Protein AF-A0A3M6VJM8-F1 (afdb_monomer)

Radius of gyration: 36.91 Å; Cα contacts (8 Å, |Δi|>4): 26; chains: 1; bounding box: 53×68×101 Å

Foldseek 3Di:
DDDDPPPPPDDPVNDDPCNVCVVVDPPVRDDDPVVVVVVVVVVVVCVDPVVVVVVCVVCVVVVVVVVVVVVVVVVLVVVLVVCCVPPVVCSVVSVVVVVVVVVVCCVVVVPPPPLPDPDPPPPDNPPPDDDDPDQDPVNVVVCVVVVPPDDDPPDDPVVVVVVVVDDDDDDDPPPVPVVVVVVVVVVVVVVVVVVVVVVVVVVVD

Structure (mmCIF, N/CA/C/O backbone):
data_AF-A0A3M6VJM8-F1
#
_entry.id   AF-A0A3M6VJM8-F1
#
loop_
_atom_site.group_PDB
_atom_site.id
_atom_site.type_symbol
_atom_site.label_atom_id
_atom_site.label_alt_id
_atom_site.label_comp_id
_atom_site.label_asym_id
_atom_site.label_entity_id
_atom_site.label_seq_id
_atom_site.pdbx_PDB_ins_code
_atom_site.Cartn_x
_atom_site.Cartn_y
_atom_site.Cartn_z
_atom_site.occupancy
_atom_site.B_iso_or_equiv
_atom_site.auth_seq_id
_atom_site.auth_comp_id
_atom_site.auth_asym_id
_atom_site.auth_atom_id
_atom_site.pdbx_PDB_model_num
ATOM 1 N N . MET A 1 1 ? 24.877 -53.905 20.518 1.00 41.50 1 MET A N 1
ATOM 2 C CA . MET A 1 1 ? 25.008 -52.889 21.586 1.00 41.50 1 MET A CA 1
ATOM 3 C C . MET A 1 1 ? 24.337 -51.615 21.099 1.00 41.50 1 MET A C 1
ATOM 5 O O . MET A 1 1 ? 24.767 -51.064 20.097 1.00 41.50 1 MET A O 1
ATOM 9 N N . ALA A 1 2 ? 23.214 -51.242 21.712 1.00 44.56 2 ALA A N 1
ATOM 10 C CA . ALA A 1 2 ? 22.364 -50.141 21.267 1.00 44.56 2 ALA A CA 1
ATOM 11 C C . ALA A 1 2 ? 22.968 -48.779 21.655 1.00 44.56 2 ALA A C 1
ATOM 13 O O . ALA A 1 2 ? 23.290 -48.555 22.821 1.00 44.56 2 ALA A O 1
ATOM 14 N N . ASN A 1 3 ? 23.107 -47.871 20.685 1.00 50.12 3 ASN A N 1
ATOM 15 C CA . ASN A 1 3 ? 23.480 -46.477 20.925 1.00 50.12 3 ASN A CA 1
ATOM 16 C C . ASN A 1 3 ? 22.290 -45.734 21.542 1.00 50.12 3 ASN A C 1
ATOM 18 O O . ASN A 1 3 ? 21.356 -45.349 20.841 1.00 50.12 3 ASN A O 1
ATOM 22 N N . ALA A 1 4 ? 22.319 -45.536 22.859 1.00 56.50 4 ALA A N 1
ATOM 23 C CA . ALA A 1 4 ? 21.359 -44.675 23.536 1.00 56.50 4 ALA A CA 1
ATOM 24 C C . ALA A 1 4 ? 21.604 -43.198 23.152 1.00 56.50 4 ALA A C 1
ATOM 26 O O . ALA A 1 4 ? 22.757 -42.750 23.153 1.00 56.50 4 ALA A O 1
ATOM 27 N N . PRO A 1 5 ? 20.556 -42.408 22.852 1.00 54.56 5 PRO A N 1
ATOM 28 C CA . PRO A 1 5 ? 20.707 -40.987 22.574 1.00 54.56 5 PRO A CA 1
ATOM 29 C C . PRO A 1 5 ? 21.181 -40.266 23.841 1.00 54.56 5 PRO A C 1
ATOM 31 O O . PRO A 1 5 ? 20.526 -40.298 24.883 1.00 54.56 5 PRO A O 1
ATOM 34 N N . ARG A 1 6 ? 22.342 -39.604 23.763 1.00 53.84 6 ARG A N 1
ATOM 35 C CA . ARG A 1 6 ? 22.860 -38.750 24.841 1.00 53.84 6 ARG A CA 1
ATOM 36 C C . ARG A 1 6 ? 21.874 -37.601 25.078 1.00 53.84 6 ARG A C 1
ATOM 38 O O . ARG A 1 6 ? 21.887 -36.618 24.343 1.00 53.84 6 ARG A O 1
ATOM 45 N N . MET A 1 7 ? 21.044 -37.699 26.118 1.00 50.72 7 MET A N 1
ATOM 46 C CA . MET A 1 7 ? 20.277 -36.560 26.629 1.00 50.72 7 MET A CA 1
ATOM 47 C C . MET A 1 7 ? 21.258 -35.473 27.078 1.00 50.72 7 MET A C 1
ATOM 49 O O . MET A 1 7 ? 21.894 -35.568 28.130 1.00 50.72 7 MET A O 1
ATOM 53 N N . ARG A 1 8 ? 21.401 -34.436 26.252 1.00 56.47 8 ARG A N 1
ATOM 54 C CA . ARG A 1 8 ? 22.165 -33.233 26.572 1.00 56.47 8 ARG A CA 1
ATOM 55 C C . ARG A 1 8 ? 21.409 -32.501 27.682 1.00 56.47 8 ARG A C 1
ATOM 57 O O . ARG A 1 8 ? 20.435 -31.809 27.410 1.00 56.47 8 ARG A O 1
ATOM 64 N N . ARG A 1 9 ? 21.812 -32.703 28.943 1.00 56.72 9 ARG A N 1
ATOM 65 C CA . ARG A 1 9 ? 21.281 -31.932 30.079 1.00 56.72 9 ARG A CA 1
ATOM 66 C C . ARG A 1 9 ? 21.592 -30.457 29.831 1.00 56.72 9 ARG A C 1
ATOM 68 O O . ARG A 1 9 ? 22.752 -30.058 29.897 1.00 56.72 9 ARG A O 1
ATOM 75 N N . VAL A 1 10 ? 20.563 -29.682 29.509 1.00 55.72 10 VAL A N 1
ATOM 76 C CA . VAL A 1 10 ? 20.635 -28.222 29.401 1.00 55.72 10 VAL A CA 1
ATOM 77 C C . VAL A 1 10 ? 20.922 -27.689 30.804 1.00 55.72 10 VAL A C 1
ATOM 79 O O . VAL A 1 10 ? 20.171 -27.988 31.735 1.00 55.72 10 VAL A O 1
ATOM 82 N N . ARG A 1 11 ? 22.043 -26.983 31.003 1.00 56.50 11 ARG A N 1
ATOM 83 C CA . ARG A 1 11 ? 22.356 -26.398 32.315 1.00 56.50 11 ARG A CA 1
ATOM 84 C C . ARG A 1 11 ? 21.422 -25.221 32.566 1.00 56.50 11 ARG A C 1
ATOM 86 O O . ARG A 1 11 ? 21.096 -24.480 31.649 1.00 56.50 11 ARG A O 1
ATOM 93 N N . ALA A 1 12 ? 21.067 -24.986 33.828 1.00 56.41 12 ALA A N 1
ATOM 94 C CA . ALA A 1 12 ? 20.341 -23.779 34.236 1.00 56.41 12 ALA A CA 1
ATOM 95 C C . ALA A 1 12 ? 21.085 -22.478 33.859 1.00 56.41 12 ALA A C 1
ATOM 97 O O . ALA A 1 12 ? 20.453 -21.459 33.617 1.00 56.41 12 ALA A O 1
ATOM 98 N N . ALA A 1 13 ? 22.415 -22.536 33.725 1.00 56.88 13 ALA A N 1
ATOM 99 C CA . ALA A 1 13 ? 23.250 -21.434 33.243 1.00 56.88 13 ALA A CA 1
ATOM 100 C C . ALA A 1 13 ? 23.088 -21.122 31.738 1.00 56.88 13 ALA A C 1
ATOM 102 O O . ALA A 1 13 ? 23.567 -20.089 31.282 1.00 56.88 13 ALA A O 1
ATOM 103 N N . ASP A 1 14 ? 22.413 -21.988 30.974 1.00 56.16 14 ASP A N 1
ATOM 104 C CA . ASP A 1 14 ? 22.197 -21.812 29.534 1.00 56.16 14 ASP A CA 1
ATOM 105 C C . ASP A 1 14 ? 20.837 -21.163 29.214 1.00 56.16 14 ASP A C 1
ATOM 107 O O . ASP A 1 14 ? 20.520 -20.988 28.034 1.00 56.16 14 ASP A O 1
ATOM 111 N N . GLN A 1 15 ? 20.030 -20.816 30.226 1.00 62.66 15 GLN A N 1
ATOM 112 C CA . GLN A 1 15 ? 18.713 -20.197 30.051 1.00 62.66 15 GLN A CA 1
ATOM 113 C C . GLN A 1 15 ? 18.864 -18.758 29.540 1.00 62.66 15 GLN A C 1
ATOM 115 O O . GLN A 1 15 ? 19.424 -17.891 30.209 1.00 62.66 15 GLN A O 1
ATOM 120 N N . GLY A 1 16 ? 18.388 -18.505 28.321 1.00 68.50 16 GLY A N 1
ATOM 121 C CA . GLY A 1 16 ? 18.325 -17.169 27.744 1.00 68.50 16 GLY A CA 1
ATOM 122 C C . GLY A 1 16 ? 17.261 -16.295 28.426 1.00 68.50 16 GLY A C 1
ATOM 123 O O . GLY A 1 16 ? 16.305 -16.813 29.003 1.00 68.50 16 GLY A O 1
ATOM 124 N N . PRO A 1 17 ? 17.353 -14.959 28.304 1.00 72.12 17 PRO A N 1
ATOM 125 C CA . PRO A 1 17 ? 16.453 -14.012 28.979 1.00 72.12 17 PRO A CA 1
ATOM 126 C C . PRO A 1 17 ? 14.974 -14.130 28.564 1.00 72.12 17 PRO A C 1
ATOM 128 O O . PRO A 1 17 ? 14.106 -13.559 29.214 1.00 72.12 17 PRO A O 1
ATOM 131 N N . LEU A 1 18 ? 14.678 -14.866 27.487 1.00 69.50 18 LEU A N 1
ATOM 132 C CA . LEU A 1 18 ? 13.334 -15.090 26.942 1.00 69.50 18 LEU A CA 1
ATOM 133 C C . LEU A 1 18 ? 12.929 -16.575 26.959 1.00 69.50 18 LEU A C 1
ATOM 135 O O . LEU A 1 18 ? 11.868 -16.928 26.445 1.00 69.50 18 LEU A O 1
ATOM 139 N N . ASP A 1 19 ? 13.743 -17.458 27.546 1.00 71.50 19 ASP A N 1
ATOM 140 C CA . ASP A 1 19 ? 13.438 -18.895 27.592 1.00 71.50 19 ASP A CA 1
ATOM 141 C C . ASP A 1 19 ? 12.290 -19.212 28.565 1.00 71.50 19 ASP A C 1
ATOM 143 O O . ASP A 1 19 ? 11.608 -20.224 28.415 1.00 71.50 19 ASP A O 1
ATOM 147 N N . TRP A 1 20 ? 11.988 -18.299 29.494 1.00 78.12 20 TRP A N 1
ATOM 148 C CA . TRP A 1 20 ? 10.817 -18.385 30.372 1.00 78.12 20 TRP A CA 1
ATOM 149 C C . TRP A 1 20 ? 9.476 -18.275 29.620 1.00 78.12 20 TRP A C 1
ATOM 151 O O . TRP A 1 20 ? 8.454 -18.708 30.144 1.00 78.12 20 TRP A O 1
ATOM 161 N N . LEU A 1 21 ? 9.464 -17.741 28.388 1.00 74.12 21 LEU A N 1
ATOM 162 C CA . LEU A 1 21 ? 8.268 -17.634 27.534 1.00 74.12 21 LEU A CA 1
ATOM 163 C C . LEU A 1 21 ? 7.988 -18.904 26.722 1.00 74.12 21 LEU A C 1
ATOM 165 O O . LEU A 1 21 ? 6.890 -19.073 26.197 1.00 74.12 21 LEU A O 1
ATOM 169 N N . VAL A 1 22 ? 8.954 -19.820 26.620 1.00 75.25 22 VAL A N 1
ATOM 170 C CA . VAL A 1 22 ? 8.828 -21.081 25.867 1.00 75.25 22 VAL A CA 1
ATOM 171 C C . VAL A 1 22 ? 7.612 -21.942 26.264 1.00 75.25 22 VAL A C 1
ATOM 173 O O . VAL A 1 22 ? 7.009 -22.521 25.354 1.00 75.25 22 VAL A O 1
ATOM 176 N N . PRO A 1 23 ? 7.189 -22.027 27.544 1.00 79.81 23 PRO A N 1
ATOM 177 C CA . PRO A 1 23 ? 6.016 -22.811 27.935 1.00 79.81 23 PRO A CA 1
ATOM 178 C C . PRO A 1 23 ? 4.705 -22.263 27.359 1.00 79.81 23 PRO A C 1
ATOM 180 O O . PRO A 1 23 ? 3.785 -23.034 27.109 1.00 79.81 23 PRO A O 1
ATOM 183 N N . PHE A 1 24 ? 4.634 -20.950 27.123 1.00 78.75 24 PHE A N 1
ATOM 184 C CA . PHE A 1 24 ? 3.429 -20.250 26.669 1.00 78.75 24 PHE A CA 1
ATOM 185 C C . PHE A 1 24 ? 3.315 -20.163 25.141 1.00 78.75 24 PHE A C 1
ATOM 187 O O . PHE A 1 24 ? 2.308 -19.691 24.621 1.00 78.75 24 PHE A O 1
ATOM 194 N N . ILE A 1 25 ? 4.333 -20.626 24.407 1.00 76.69 25 ILE A N 1
ATOM 195 C CA . ILE A 1 25 ? 4.338 -20.612 22.943 1.00 76.69 25 ILE A CA 1
ATOM 196 C C . ILE A 1 25 ? 3.719 -21.923 22.431 1.00 76.69 25 ILE A C 1
ATOM 198 O O . ILE A 1 25 ? 4.263 -23.004 22.715 1.00 76.69 25 ILE A O 1
ATOM 202 N N . PRO A 1 26 ? 2.612 -21.858 21.662 1.00 84.44 26 PRO A N 1
ATOM 203 C CA . PRO A 1 26 ? 1.973 -23.042 21.103 1.00 84.44 26 PRO A CA 1
ATOM 204 C C . PRO A 1 26 ? 2.962 -23.825 20.224 1.00 84.44 26 PRO A C 1
ATOM 206 O O . PRO A 1 26 ? 3.852 -23.228 19.614 1.00 84.44 26 PRO A O 1
ATOM 209 N N . PRO A 1 27 ? 2.831 -25.163 20.137 1.00 71.88 27 PRO A N 1
ATOM 210 C CA . PRO A 1 27 ? 3.844 -26.032 19.534 1.00 71.88 27 PRO A CA 1
ATOM 211 C C . PRO A 1 27 ? 4.170 -25.681 18.076 1.00 71.88 27 PRO A C 1
ATOM 213 O O . PRO A 1 27 ? 5.315 -25.830 17.665 1.00 71.88 27 PRO A O 1
ATOM 216 N N . VAL A 1 28 ? 3.207 -25.132 17.331 1.00 76.50 28 VAL A N 1
ATOM 217 C CA . VAL A 1 28 ? 3.364 -24.708 15.928 1.00 76.50 28 VAL A CA 1
ATOM 218 C C . VAL A 1 28 ? 4.323 -23.516 15.775 1.00 76.50 28 VAL A C 1
ATOM 220 O O . VAL A 1 28 ? 4.970 -23.367 14.745 1.00 76.50 28 VAL A O 1
ATOM 223 N N . LEU A 1 29 ? 4.467 -22.683 16.812 1.00 72.56 29 LEU A N 1
ATOM 224 C CA . LEU A 1 29 ? 5.308 -21.478 16.809 1.00 72.56 29 LEU A CA 1
ATOM 225 C C . LEU A 1 29 ? 6.654 -21.687 17.524 1.00 72.56 29 LEU A C 1
ATOM 227 O O . LEU A 1 29 ? 7.400 -20.735 17.776 1.00 72.56 29 LEU A O 1
ATOM 231 N N . ARG A 1 30 ? 6.995 -22.931 17.881 1.00 77.25 30 ARG A N 1
ATOM 232 C CA . ARG A 1 30 ? 8.265 -23.246 18.545 1.00 77.25 30 ARG A CA 1
ATOM 233 C C . ARG A 1 30 ? 9.414 -23.241 17.542 1.00 77.25 30 ARG A C 1
ATOM 235 O O . ARG A 1 30 ? 9.775 -24.252 16.958 1.00 77.25 30 ARG A O 1
ATOM 242 N N . VAL A 1 31 ? 10.018 -22.070 17.389 1.00 76.75 31 VAL A N 1
ATOM 243 C CA . VAL A 1 31 ? 11.224 -21.855 16.579 1.00 76.75 31 VAL A CA 1
ATOM 244 C C . VAL A 1 31 ? 12.486 -22.197 17.389 1.00 76.75 31 VAL A C 1
ATOM 246 O O . VAL A 1 31 ? 12.565 -21.838 18.570 1.00 76.75 31 VAL A O 1
ATOM 249 N N . ASN A 1 32 ? 13.467 -22.866 16.763 1.00 80.50 32 ASN A N 1
ATOM 250 C CA . ASN A 1 32 ? 14.751 -23.256 17.369 1.00 80.50 32 ASN A CA 1
ATOM 251 C C . ASN A 1 32 ? 15.524 -22.016 17.881 1.00 80.50 32 ASN A C 1
ATOM 253 O O . ASN A 1 32 ? 15.405 -20.916 17.333 1.00 80.50 32 ASN A O 1
ATOM 257 N N . ARG A 1 33 ? 16.326 -22.157 18.942 1.00 72.44 33 ARG A N 1
ATOM 258 C CA . ARG A 1 33 ? 17.064 -21.036 19.556 1.00 72.44 33 ARG A CA 1
ATOM 259 C C . ARG A 1 33 ? 18.012 -20.361 18.567 1.00 72.44 33 ARG A C 1
ATOM 261 O O . ARG A 1 33 ? 18.109 -19.138 18.554 1.00 72.44 33 ARG A O 1
ATOM 268 N N . GLU A 1 34 ? 18.662 -21.150 17.720 1.00 78.19 34 GLU A N 1
ATOM 269 C CA . GLU A 1 34 ? 19.560 -20.654 16.673 1.00 78.19 34 GLU A CA 1
ATOM 270 C C . GLU A 1 34 ? 18.798 -19.810 15.648 1.00 78.19 34 GLU A C 1
ATOM 272 O O . GLU A 1 34 ? 19.193 -18.682 15.370 1.00 78.19 34 GLU A O 1
ATOM 277 N N . THR A 1 35 ? 17.631 -20.281 15.201 1.00 80.56 35 THR A N 1
ATOM 278 C CA . THR A 1 35 ? 16.751 -19.521 14.305 1.00 80.56 35 THR A CA 1
ATOM 279 C C . THR A 1 35 ? 16.200 -18.252 14.961 1.00 80.56 35 THR A C 1
ATOM 281 O O . THR A 1 35 ? 16.092 -17.230 14.296 1.00 80.56 35 THR A O 1
ATOM 284 N N . ARG A 1 36 ? 15.924 -18.248 16.276 1.00 76.62 36 ARG A N 1
ATOM 285 C CA . ARG A 1 36 ? 15.545 -17.019 17.004 1.00 76.62 36 ARG A CA 1
ATOM 286 C C . ARG A 1 36 ? 16.695 -16.019 17.057 1.00 76.62 36 ARG A C 1
ATOM 288 O O . ARG A 1 36 ? 16.481 -14.839 16.812 1.00 76.62 36 ARG A O 1
ATOM 295 N N . ALA A 1 37 ? 17.908 -16.484 17.354 1.00 79.88 37 ALA A N 1
ATOM 296 C CA . ALA A 1 37 ? 19.096 -15.636 17.377 1.00 79.88 37 ALA A CA 1
ATOM 297 C C . ALA A 1 37 ? 19.415 -15.073 15.983 1.00 79.88 37 ALA A C 1
ATOM 299 O O . ALA A 1 37 ? 19.795 -13.910 15.861 1.00 79.88 37 ALA A O 1
ATOM 300 N N . GLU A 1 38 ? 19.212 -15.866 14.932 1.00 83.50 38 GLU A N 1
ATOM 301 C CA . GLU A 1 38 ? 19.348 -15.429 13.545 1.00 83.50 38 GLU A CA 1
ATOM 302 C C . GLU A 1 38 ? 18.285 -14.388 13.167 1.00 83.50 38 GLU A C 1
ATOM 304 O O . GLU A 1 38 ? 18.627 -13.361 12.583 1.00 83.50 38 GLU A O 1
ATOM 309 N N . ILE A 1 39 ? 17.021 -14.597 13.555 1.00 81.19 39 ILE A N 1
ATOM 310 C CA . ILE A 1 39 ? 15.944 -13.615 13.367 1.00 81.19 39 ILE A CA 1
ATOM 311 C C . ILE A 1 39 ? 16.282 -12.322 14.107 1.00 81.19 39 ILE A C 1
ATOM 313 O O . ILE A 1 39 ? 16.224 -11.257 13.504 1.00 81.19 39 ILE A O 1
ATOM 317 N N . CYS A 1 40 ? 16.698 -12.394 15.374 1.00 80.38 40 CYS A N 1
ATOM 318 C CA . CYS A 1 40 ? 17.103 -11.214 16.135 1.00 80.38 40 CYS A CA 1
ATOM 319 C C . CYS A 1 40 ? 18.256 -10.474 15.452 1.00 80.38 40 CYS A C 1
ATOM 321 O O . CYS A 1 40 ? 18.173 -9.262 15.310 1.00 80.38 40 CYS A O 1
ATOM 323 N N . ARG A 1 41 ? 19.281 -11.183 14.961 1.00 82.31 41 ARG A N 1
ATOM 324 C CA . ARG A 1 41 ? 20.393 -10.576 14.210 1.00 82.31 41 ARG A CA 1
ATOM 325 C C . ARG A 1 41 ? 19.932 -9.913 12.913 1.00 82.31 41 ARG A C 1
ATOM 327 O O . ARG A 1 41 ? 20.366 -8.808 12.604 1.00 82.31 41 ARG A O 1
ATOM 334 N N . LYS A 1 42 ? 19.036 -10.555 12.158 1.00 84.06 42 LYS A N 1
ATOM 335 C CA . LYS A 1 42 ? 18.456 -9.973 10.938 1.00 84.06 42 LYS A CA 1
ATOM 336 C C . LYS A 1 42 ? 17.631 -8.733 11.260 1.00 84.06 42 LYS A C 1
ATOM 338 O O . LYS A 1 42 ? 17.804 -7.720 10.598 1.00 84.06 42 LYS A O 1
ATOM 343 N N . VAL A 1 43 ? 16.808 -8.773 12.307 1.00 84.12 43 VAL A N 1
ATOM 344 C CA . VAL A 1 43 ? 16.021 -7.620 12.765 1.00 84.12 43 VAL A CA 1
ATOM 345 C C . VAL A 1 43 ? 16.935 -6.483 13.207 1.00 84.12 43 VAL A C 1
ATOM 347 O O . VAL A 1 43 ? 16.723 -5.360 12.776 1.00 84.12 43 VAL A O 1
ATOM 350 N N . THR A 1 44 ? 17.986 -6.748 13.988 1.00 79.81 44 THR A N 1
ATOM 351 C CA . THR A 1 44 ? 18.935 -5.701 14.397 1.00 79.81 44 THR A CA 1
ATOM 352 C C . THR A 1 44 ? 19.705 -5.122 13.217 1.00 79.81 44 THR A C 1
ATOM 354 O O . THR A 1 44 ? 19.985 -3.931 13.216 1.00 79.81 44 THR A O 1
ATOM 357 N N . ASN A 1 45 ? 20.009 -5.928 12.196 1.00 80.25 45 ASN A N 1
ATOM 358 C CA . ASN A 1 45 ? 20.652 -5.448 10.973 1.00 80.25 45 ASN A CA 1
ATOM 359 C C . ASN A 1 45 ? 19.693 -4.615 10.109 1.00 80.25 45 ASN A C 1
ATOM 361 O O . ASN A 1 45 ? 20.108 -3.612 9.542 1.00 80.25 45 ASN A O 1
ATOM 365 N N . LEU A 1 46 ? 18.410 -4.986 10.039 1.00 76.19 46 LEU A N 1
ATOM 366 C CA . LEU A 1 46 ? 17.370 -4.188 9.376 1.00 76.19 46 LEU A CA 1
ATOM 367 C C . LEU A 1 46 ? 17.078 -2.885 10.130 1.00 76.19 46 LEU A C 1
ATOM 369 O O . LEU A 1 46 ? 16.755 -1.879 9.503 1.00 76.19 46 LEU A O 1
ATOM 373 N N . LEU A 1 47 ? 17.231 -2.897 11.455 1.00 77.44 47 LEU A N 1
ATOM 374 C CA . LEU A 1 47 ? 17.136 -1.732 12.335 1.00 77.44 47 LEU A CA 1
ATOM 375 C C . LEU A 1 47 ? 18.480 -0.998 12.505 1.00 77.44 47 LEU A C 1
ATOM 377 O O . LEU A 1 47 ? 18.604 -0.147 13.388 1.00 77.44 47 LEU A O 1
ATOM 381 N N . SER A 1 48 ? 19.499 -1.351 11.713 1.00 84.56 48 SER A N 1
ATOM 382 C CA . SER A 1 48 ? 20.799 -0.686 11.748 1.00 84.56 48 SER A CA 1
ATOM 383 C C . SER A 1 48 ? 20.657 0.767 11.297 1.00 84.56 48 SER A C 1
ATOM 385 O O . SER A 1 48 ? 19.790 1.121 10.497 1.00 84.56 48 SER A O 1
ATOM 387 N N . LYS A 1 49 ? 21.527 1.642 11.803 1.00 73.06 49 LYS A N 1
ATOM 388 C CA . LYS A 1 49 ? 21.479 3.075 11.478 1.00 73.06 49 LYS A CA 1
ATOM 389 C C . LYS A 1 49 ? 21.625 3.327 9.975 1.00 73.06 49 LYS A C 1
ATOM 391 O O . LYS A 1 49 ? 20.937 4.181 9.437 1.00 73.06 49 LYS A O 1
ATOM 396 N N . GLU A 1 50 ? 22.433 2.518 9.295 1.00 77.62 50 GLU A N 1
ATOM 397 C CA . GLU A 1 50 ? 22.696 2.634 7.856 1.00 77.62 50 GLU A CA 1
ATOM 398 C C . GLU A 1 50 ? 21.454 2.330 6.998 1.00 77.62 50 GLU A C 1
ATOM 400 O O . GLU A 1 50 ? 21.169 3.033 6.029 1.00 77.62 50 GLU A O 1
ATOM 405 N N . THR A 1 51 ? 20.661 1.319 7.371 1.00 75.69 51 THR A N 1
ATOM 406 C CA . THR A 1 51 ? 19.408 0.996 6.669 1.00 75.69 51 THR A CA 1
ATOM 407 C C . THR A 1 51 ? 18.334 2.035 6.960 1.00 75.69 51 THR A C 1
ATOM 409 O O . THR A 1 51 ? 17.589 2.415 6.057 1.00 75.69 51 THR A O 1
ATOM 412 N N . MET A 1 52 ? 18.279 2.548 8.192 1.00 74.62 52 MET A N 1
ATOM 413 C CA . MET A 1 52 ? 17.382 3.646 8.547 1.00 74.62 52 MET A CA 1
ATOM 414 C C . MET A 1 52 ? 17.707 4.925 7.774 1.00 74.62 52 MET A C 1
ATOM 416 O O . MET A 1 52 ? 16.791 5.567 7.270 1.00 74.62 52 MET A O 1
ATOM 420 N N . GLU A 1 53 ? 18.983 5.276 7.615 1.00 79.56 53 GLU A N 1
ATOM 421 C CA . GLU A 1 53 ? 19.403 6.426 6.808 1.00 79.56 53 GLU A CA 1
ATOM 422 C C . GLU A 1 53 ? 19.017 6.256 5.332 1.00 79.56 53 GLU A C 1
ATOM 424 O O . GLU A 1 53 ? 18.477 7.185 4.726 1.00 79.56 53 GLU A O 1
ATOM 429 N N . GLY A 1 54 ? 19.183 5.052 4.773 1.00 79.19 54 GLY A N 1
ATOM 430 C CA . GLY A 1 54 ? 18.720 4.726 3.421 1.00 79.19 54 GLY A CA 1
ATOM 431 C C . GLY A 1 54 ? 17.202 4.863 3.253 1.00 79.19 54 GLY A C 1
ATOM 432 O O . GLY A 1 54 ? 16.737 5.458 2.280 1.00 79.19 54 GLY A O 1
ATOM 433 N N . ILE A 1 55 ? 16.420 4.388 4.228 1.00 80.00 55 ILE A N 1
ATOM 434 C CA . ILE A 1 55 ? 14.956 4.534 4.234 1.00 80.00 55 ILE A CA 1
ATOM 435 C C . ILE A 1 55 ? 14.563 6.008 4.354 1.00 80.00 55 ILE A C 1
ATOM 437 O O . ILE A 1 55 ? 13.684 6.459 3.629 1.00 80.00 55 ILE A O 1
ATOM 441 N N . VAL A 1 56 ? 15.220 6.785 5.217 1.00 80.69 56 VAL A N 1
ATOM 442 C CA . VAL A 1 56 ? 14.936 8.218 5.397 1.00 80.69 56 VAL A CA 1
ATOM 443 C C . VAL A 1 56 ? 15.218 9.002 4.115 1.00 80.69 56 VAL A C 1
ATOM 445 O O . VAL A 1 56 ? 14.410 9.847 3.725 1.00 80.69 56 VAL A O 1
ATOM 448 N N . LEU A 1 57 ? 16.315 8.702 3.415 1.00 78.19 57 LEU A N 1
ATOM 449 C CA . LEU A 1 57 ? 16.620 9.315 2.121 1.00 78.19 57 LEU A CA 1
ATOM 450 C C . LEU A 1 57 ? 15.612 8.908 1.039 1.00 78.19 57 LEU A C 1
ATOM 452 O O . LEU A 1 57 ? 15.172 9.767 0.275 1.00 78.19 57 LEU A O 1
ATOM 456 N N . ALA A 1 58 ? 15.192 7.641 1.010 1.00 76.44 58 ALA A N 1
ATOM 457 C CA . ALA A 1 58 ? 14.179 7.146 0.075 1.00 76.44 58 ALA A CA 1
ATOM 458 C C . ALA A 1 58 ? 12.771 7.701 0.362 1.00 76.44 58 ALA A C 1
ATOM 460 O O . ALA A 1 58 ? 11.979 7.908 -0.556 1.00 76.44 58 ALA A O 1
ATOM 461 N N . LEU A 1 59 ? 12.457 7.991 1.627 1.00 78.25 59 LEU A N 1
ATOM 462 C CA . LEU A 1 59 ? 11.175 8.558 2.047 1.00 78.25 59 LEU A CA 1
ATOM 463 C C . LEU A 1 59 ? 11.126 10.084 1.873 1.00 78.25 59 LEU A C 1
ATOM 465 O O . LEU A 1 59 ? 10.047 10.669 1.798 1.00 78.25 59 LEU A O 1
ATOM 469 N N . ARG A 1 60 ? 12.284 10.745 1.766 1.00 77.69 60 ARG A N 1
ATOM 470 C CA . ARG A 1 60 ? 12.416 12.200 1.605 1.00 77.69 60 ARG A CA 1
ATOM 471 C C . ARG A 1 60 ? 11.673 12.798 0.400 1.00 77.69 60 ARG A C 1
ATOM 473 O O . ARG A 1 60 ? 11.169 13.904 0.558 1.00 77.69 60 ARG A O 1
ATOM 480 N N . PRO A 1 61 ? 11.576 12.175 -0.787 1.00 79.12 61 PRO A N 1
ATOM 481 C CA . PRO A 1 61 ? 10.734 12.705 -1.865 1.00 79.12 61 PRO A CA 1
ATOM 482 C C . PRO A 1 61 ? 9.235 12.439 -1.645 1.00 79.12 61 PRO A C 1
ATOM 484 O O . PRO A 1 61 ? 8.403 13.259 -2.029 1.00 79.12 61 PRO A O 1
ATOM 487 N N . HIS A 1 62 ? 8.879 11.342 -0.971 1.00 81.56 62 HIS A N 1
ATOM 488 C CA . HIS A 1 62 ? 7.493 10.882 -0.815 1.00 81.56 62 HIS A CA 1
ATOM 489 C C . HIS A 1 62 ? 6.847 11.257 0.527 1.00 81.56 62 HIS A C 1
ATOM 491 O O . HIS A 1 62 ? 5.687 10.928 0.773 1.00 81.56 62 HIS A O 1
ATOM 497 N N . TRP A 1 63 ? 7.552 11.973 1.407 1.00 86.00 63 TRP A N 1
ATOM 498 C CA . TRP A 1 63 ? 7.020 12.332 2.725 1.00 86.00 63 TRP A CA 1
ATOM 499 C C . TRP A 1 63 ? 5.790 13.241 2.635 1.00 86.00 63 TRP A C 1
ATOM 501 O O . TRP A 1 63 ? 4.888 13.123 3.456 1.00 86.00 63 TRP A O 1
ATOM 511 N N . ARG A 1 64 ? 5.725 14.120 1.623 1.00 85.69 64 ARG A N 1
ATOM 512 C CA . ARG A 1 64 ? 4.572 15.008 1.405 1.00 85.69 64 ARG A CA 1
ATOM 513 C C . ARG A 1 64 ? 3.335 14.211 1.023 1.00 85.69 64 ARG A C 1
ATOM 515 O O . ARG A 1 64 ? 2.283 14.417 1.616 1.00 85.69 64 ARG A O 1
ATOM 522 N N . SER A 1 65 ? 3.466 13.276 0.079 1.00 85.56 65 SER A N 1
ATOM 523 C CA . SER A 1 65 ? 2.364 12.384 -0.286 1.00 85.56 65 SER A CA 1
ATOM 524 C C . SER A 1 65 ? 1.965 11.511 0.897 1.00 85.56 65 SER A C 1
ATOM 526 O O . SER A 1 65 ? 0.783 11.433 1.205 1.00 85.56 65 SER A O 1
ATOM 528 N N . LEU A 1 66 ? 2.931 10.937 1.622 1.00 88.38 66 LEU A N 1
ATOM 529 C CA . LEU A 1 66 ? 2.665 10.152 2.828 1.00 88.38 66 LEU A CA 1
ATOM 530 C C . LEU A 1 66 ? 1.895 10.975 3.870 1.00 88.38 66 LEU A C 1
ATOM 532 O O . LEU A 1 66 ? 0.901 10.501 4.401 1.00 88.38 66 LEU A O 1
ATOM 536 N N . ALA A 1 67 ? 2.312 12.214 4.134 1.00 89.81 67 ALA A N 1
ATOM 537 C CA . ALA A 1 67 ? 1.648 13.101 5.082 1.00 89.81 67 ALA A CA 1
ATOM 538 C C . ALA A 1 67 ? 0.215 13.444 4.649 1.00 89.81 67 ALA A C 1
ATOM 540 O O . ALA A 1 67 ? -0.683 13.439 5.485 1.00 89.81 67 ALA A O 1
ATOM 541 N N . ILE A 1 68 ? -0.019 13.688 3.356 1.00 89.44 68 ILE A N 1
ATOM 542 C CA . ILE A 1 68 ? -1.364 13.919 2.809 1.00 89.44 68 ILE A CA 1
ATOM 543 C C . ILE A 1 68 ? -2.234 12.665 2.967 1.00 89.44 68 ILE A C 1
ATOM 545 O O . ILE A 1 68 ? -3.365 12.768 3.437 1.00 89.44 68 ILE A O 1
ATOM 549 N N . PHE A 1 69 ? -1.709 11.479 2.647 1.00 90.12 69 PHE A N 1
ATOM 550 C CA . PHE A 1 69 ? -2.420 10.212 2.847 1.00 90.12 69 PHE A CA 1
ATOM 551 C C . PHE A 1 69 ? -2.715 9.944 4.328 1.00 90.12 69 PHE A C 1
ATOM 553 O O . PHE A 1 69 ? -3.820 9.533 4.675 1.00 90.12 69 PHE A O 1
ATOM 560 N N . LEU A 1 70 ? -1.762 10.209 5.222 1.00 92.25 70 LEU A N 1
ATOM 561 C CA . LEU A 1 70 ? -1.949 10.073 6.667 1.00 92.25 70 LEU A CA 1
ATOM 562 C C . LEU A 1 70 ? -2.990 11.060 7.201 1.00 92.25 70 LEU A C 1
ATOM 564 O O . LEU A 1 70 ? -3.833 10.686 8.009 1.00 92.25 70 LEU A O 1
ATOM 568 N N . LEU A 1 71 ? -2.976 12.306 6.729 1.00 95.00 71 LEU A N 1
ATOM 569 C CA . LEU A 1 71 ? -3.980 13.297 7.099 1.00 95.00 71 LEU A CA 1
ATOM 570 C C . LEU A 1 71 ? -5.369 12.888 6.596 1.00 95.00 71 LEU A C 1
ATOM 572 O O . LEU A 1 71 ? -6.330 12.923 7.360 1.00 95.00 71 LEU A O 1
ATOM 576 N N . GLY A 1 72 ? -5.471 12.450 5.340 1.00 93.25 72 GLY A N 1
ATOM 577 C CA . GLY A 1 72 ? -6.719 11.967 4.751 1.00 93.25 72 GLY A CA 1
ATOM 578 C C . GLY A 1 72 ? -7.285 10.760 5.498 1.00 93.25 72 GLY A C 1
ATOM 579 O O . GLY A 1 72 ? -8.463 10.753 5.850 1.00 93.25 72 GLY A O 1
ATOM 580 N N . THR A 1 73 ? -6.443 9.773 5.820 1.00 92.00 73 THR A N 1
ATOM 581 C CA . THR A 1 73 ? -6.865 8.600 6.602 1.00 92.00 73 THR A CA 1
ATOM 582 C C . THR A 1 73 ? -7.245 8.975 8.033 1.00 92.00 73 THR A C 1
ATOM 584 O O . THR A 1 73 ? -8.240 8.466 8.540 1.00 92.00 73 THR A O 1
ATOM 587 N N . ALA A 1 74 ? -6.542 9.912 8.675 1.00 95.06 74 ALA A N 1
ATOM 588 C CA . ALA A 1 74 ? -6.910 10.407 10.000 1.00 95.06 74 ALA A CA 1
ATOM 589 C C . ALA A 1 74 ? -8.272 11.122 10.000 1.00 95.06 74 ALA A C 1
ATOM 591 O O . ALA A 1 74 ? -9.086 10.879 10.891 1.00 95.06 74 ALA A O 1
ATOM 592 N N . ILE A 1 75 ? -8.546 11.967 9.000 1.00 95.19 75 ILE A N 1
ATOM 593 C CA . ILE A 1 75 ? -9.845 12.641 8.840 1.00 95.19 75 ILE A CA 1
ATOM 594 C C . ILE A 1 75 ? -10.953 11.613 8.600 1.00 95.19 75 ILE A C 1
ATOM 596 O O . ILE A 1 75 ? -11.989 11.673 9.261 1.00 95.19 75 ILE A O 1
ATOM 600 N N . TRP A 1 76 ? -10.722 10.640 7.716 1.00 94.75 76 TRP A N 1
ATOM 601 C CA . TRP A 1 76 ? -11.671 9.559 7.449 1.00 94.75 76 TRP A CA 1
ATOM 602 C C . TRP A 1 76 ? -11.971 8.735 8.710 1.00 94.75 76 TRP A C 1
ATOM 604 O O . TRP A 1 76 ? -13.132 8.522 9.051 1.00 94.75 76 TRP A O 1
ATOM 614 N N . MET A 1 77 ? -10.940 8.364 9.479 1.00 94.81 77 MET A N 1
ATOM 615 C CA . MET A 1 77 ? -11.096 7.661 10.758 1.00 94.81 77 MET A CA 1
ATOM 616 C C . MET A 1 77 ? -11.867 8.495 11.786 1.00 94.81 77 MET A C 1
ATOM 618 O O . MET A 1 77 ? -12.707 7.963 12.508 1.00 94.81 77 MET A O 1
ATOM 622 N N . LYS A 1 78 ? -11.611 9.806 11.862 1.00 93.94 78 LYS A N 1
ATOM 623 C CA . LYS A 1 78 ? -12.362 10.714 12.741 1.00 93.94 78 LYS A CA 1
ATOM 624 C C . LYS A 1 78 ? -13.832 10.803 12.340 1.00 93.94 78 LYS A C 1
ATOM 626 O O . LYS A 1 78 ? -14.682 10.750 13.224 1.00 93.94 78 LYS A O 1
ATOM 631 N N . GLY A 1 79 ? -14.125 10.891 11.043 1.00 92.25 79 GLY A N 1
ATOM 632 C CA . GLY A 1 79 ? -15.488 10.855 10.513 1.00 92.25 79 GLY A CA 1
ATOM 633 C C . GLY A 1 79 ? -16.203 9.549 10.855 1.00 92.25 79 GLY A C 1
ATOM 634 O O . GLY A 1 79 ? -17.318 9.578 11.368 1.00 92.25 79 GLY A O 1
ATOM 635 N N . LEU A 1 80 ? -15.526 8.412 10.674 1.00 93.25 80 LEU A N 1
ATOM 636 C CA . LEU A 1 80 ? -16.064 7.099 11.022 1.00 93.25 80 LEU A CA 1
ATOM 637 C C . LEU A 1 80 ? -16.388 6.988 12.519 1.00 93.25 80 LEU A C 1
ATOM 639 O O . LEU A 1 80 ? -17.479 6.555 12.876 1.00 93.25 80 LEU A O 1
ATOM 643 N N . VAL A 1 81 ? -15.469 7.407 13.398 1.00 92.94 81 VAL A N 1
ATOM 644 C CA . VAL A 1 81 ? -15.684 7.388 14.858 1.00 92.94 81 VAL A CA 1
ATOM 645 C C . VAL A 1 81 ? -16.826 8.319 15.264 1.00 92.94 81 VAL A C 1
ATOM 647 O O . VAL A 1 81 ? -17.632 7.957 16.116 1.00 92.94 81 VAL A O 1
ATOM 650 N N . TYR A 1 82 ? -16.913 9.500 14.651 1.00 94.06 82 TYR A N 1
ATOM 651 C CA . TYR A 1 82 ? -17.983 10.459 14.913 1.00 94.06 82 TYR A CA 1
ATOM 652 C C . TYR A 1 82 ? -19.362 9.887 14.562 1.00 94.06 82 TYR A C 1
ATOM 654 O O . TYR A 1 82 ? -20.266 9.915 15.394 1.00 94.06 82 TYR A O 1
ATOM 662 N N . ILE A 1 83 ? -19.502 9.309 13.365 1.00 91.25 83 ILE A N 1
ATOM 663 C CA . ILE A 1 83 ? -20.757 8.692 12.914 1.00 91.25 83 ILE A CA 1
ATOM 664 C C . ILE A 1 83 ? -21.092 7.485 13.783 1.00 91.25 83 ILE A C 1
ATOM 666 O O . ILE A 1 83 ? -22.224 7.357 14.225 1.00 91.25 83 ILE A O 1
ATOM 670 N N . HIS A 1 84 ? -20.104 6.646 14.098 1.00 91.81 84 HIS A N 1
ATOM 671 C CA . HIS A 1 84 ? -20.313 5.490 14.963 1.00 91.81 84 HIS A CA 1
ATOM 672 C C . HIS A 1 84 ? -20.804 5.878 16.365 1.00 91.81 84 HIS A C 1
ATOM 674 O O . HIS A 1 84 ? -21.600 5.148 16.943 1.00 91.81 84 HIS A O 1
ATOM 680 N N . TYR A 1 85 ? -20.351 7.010 16.914 1.00 92.75 85 TYR A N 1
ATOM 681 C CA . TYR A 1 85 ? -20.798 7.482 18.226 1.00 92.75 85 TYR A CA 1
ATOM 682 C C . TYR A 1 85 ? -22.214 8.077 18.201 1.00 92.75 85 TYR A C 1
ATOM 684 O O . TYR A 1 85 ? -22.948 7.909 19.171 1.00 92.75 85 TYR A O 1
ATOM 692 N N . ASN A 1 86 ? -22.590 8.778 17.126 1.00 91.56 86 ASN A N 1
ATOM 693 C CA . ASN A 1 86 ? -23.911 9.400 17.019 1.00 91.56 86 ASN A CA 1
ATOM 694 C C . ASN A 1 86 ? -24.984 8.387 16.605 1.00 91.56 86 ASN A C 1
ATOM 696 O O . ASN A 1 86 ? -25.975 8.228 17.307 1.00 91.56 86 ASN A O 1
ATOM 700 N N . ASP A 1 87 ? -24.748 7.673 15.502 1.00 90.69 87 ASP A N 1
ATOM 701 C CA . ASP A 1 87 ? -25.672 6.698 14.931 1.00 90.69 87 ASP A CA 1
ATOM 702 C C . ASP A 1 87 ? -24.895 5.499 14.362 1.00 90.69 87 ASP A C 1
ATOM 704 O O . ASP A 1 87 ? -24.399 5.499 13.228 1.00 90.69 87 ASP A O 1
ATOM 708 N N . THR A 1 88 ? -24.798 4.433 15.157 1.00 89.38 88 THR A N 1
ATOM 709 C CA . THR A 1 88 ? -24.017 3.227 14.825 1.00 89.38 88 THR A CA 1
ATOM 710 C C . THR A 1 88 ? -24.462 2.557 13.524 1.00 89.38 88 THR A C 1
ATOM 712 O O . THR A 1 88 ? -23.624 2.024 12.794 1.00 89.38 88 THR A O 1
ATOM 715 N N . GLU A 1 89 ? -25.754 2.621 13.200 1.00 90.81 89 GLU A N 1
ATOM 716 C CA . GLU A 1 89 ? -26.356 2.024 12.002 1.00 90.81 89 GLU A CA 1
ATOM 717 C C . GLU A 1 89 ? -25.801 2.631 10.701 1.00 90.81 89 GLU A C 1
ATOM 719 O O . GLU A 1 89 ? -25.631 1.930 9.700 1.00 90.81 89 GLU A O 1
ATOM 724 N N . PHE A 1 90 ? -25.422 3.913 10.721 1.00 89.50 90 PHE A N 1
ATOM 725 C CA . PHE A 1 90 ? -24.897 4.619 9.549 1.00 89.50 90 PHE A CA 1
ATOM 726 C C . PHE A 1 90 ? -23.379 4.492 9.376 1.00 89.50 90 PHE A C 1
ATOM 728 O O . PHE A 1 90 ? -22.850 4.858 8.322 1.00 89.50 90 PHE A O 1
ATOM 735 N N . ALA A 1 91 ? -22.659 3.924 10.349 1.00 89.75 91 ALA A N 1
ATOM 736 C CA . ALA A 1 91 ? -21.212 3.729 10.240 1.00 89.75 91 ALA A CA 1
ATOM 737 C C . ALA A 1 91 ? -20.848 2.825 9.049 1.00 89.75 91 ALA A C 1
ATOM 739 O O . ALA A 1 91 ? -19.895 3.097 8.318 1.00 89.75 91 ALA A O 1
ATOM 740 N N . VAL A 1 92 ? -21.647 1.782 8.803 1.00 90.56 92 VAL A N 1
ATOM 741 C CA . VAL A 1 92 ? -21.453 0.874 7.662 1.00 90.56 92 VAL A CA 1
ATOM 742 C C . VAL A 1 92 ? -21.718 1.597 6.339 1.00 90.56 92 VAL A C 1
ATOM 744 O O . VAL A 1 92 ? -20.935 1.466 5.397 1.00 90.56 92 VAL A O 1
ATOM 747 N N . ALA A 1 93 ? -22.772 2.415 6.278 1.00 92.38 93 ALA A N 1
ATOM 748 C CA . ALA A 1 93 ? -23.094 3.209 5.095 1.00 92.38 93 ALA A CA 1
ATOM 749 C C . ALA A 1 93 ? -21.969 4.201 4.747 1.00 92.38 93 ALA A C 1
ATOM 751 O O . ALA A 1 93 ? -21.633 4.350 3.573 1.00 92.38 93 ALA A O 1
ATOM 752 N N . TYR A 1 94 ? -21.333 4.814 5.751 1.00 92.75 94 TYR A N 1
ATOM 753 C CA . TYR A 1 94 ? -20.169 5.684 5.559 1.00 92.75 94 TYR A CA 1
ATOM 754 C C . TYR A 1 94 ? -18.989 4.948 4.909 1.00 92.75 94 TYR A C 1
ATOM 756 O O . TYR A 1 94 ? -18.395 5.454 3.954 1.00 92.75 94 TYR A O 1
ATOM 764 N N . VAL A 1 95 ? -18.678 3.732 5.373 1.00 92.81 95 VAL A N 1
ATOM 765 C CA . VAL A 1 95 ? -17.606 2.909 4.789 1.00 92.81 95 VAL A CA 1
ATOM 766 C C . VAL A 1 95 ? -17.927 2.567 3.336 1.00 92.81 95 VAL A C 1
ATOM 768 O O . VAL A 1 95 ? -17.096 2.810 2.461 1.00 92.81 95 VAL A O 1
ATOM 771 N N . ILE A 1 96 ? -19.140 2.079 3.064 1.00 94.44 96 ILE A N 1
ATOM 772 C CA . ILE A 1 96 ? -19.584 1.711 1.713 1.00 94.44 96 ILE A CA 1
ATOM 773 C C . ILE A 1 96 ? -19.514 2.918 0.769 1.00 94.44 96 ILE A C 1
ATOM 775 O O . ILE A 1 96 ? -18.920 2.829 -0.306 1.00 94.44 96 ILE A O 1
ATOM 779 N N . LEU A 1 97 ? -20.062 4.065 1.181 1.00 94.50 97 LEU A N 1
ATOM 780 C CA . LEU A 1 97 ? -20.057 5.287 0.378 1.00 94.50 97 LEU A CA 1
ATOM 781 C C . LEU A 1 97 ? -18.629 5.766 0.096 1.00 94.50 97 LEU A C 1
ATOM 783 O O . LEU A 1 97 ? -18.305 6.100 -1.041 1.00 94.50 97 LEU A O 1
ATOM 787 N N . SER A 1 98 ? -17.756 5.755 1.106 1.00 91.69 98 SER A N 1
ATOM 788 C CA . SER A 1 98 ? -16.352 6.127 0.917 1.00 91.69 98 SER A CA 1
ATOM 789 C C . SER A 1 98 ? -15.620 5.181 -0.042 1.00 91.69 98 SER A C 1
ATOM 791 O O . SER A 1 98 ? -14.840 5.645 -0.871 1.00 91.69 98 SER A O 1
ATOM 793 N N . GLY A 1 99 ? -15.935 3.881 -0.011 1.00 90.94 99 GLY A N 1
ATOM 794 C CA . GLY A 1 99 ? -15.437 2.901 -0.975 1.00 90.94 99 GLY A CA 1
ATOM 795 C C . GLY A 1 99 ? -15.867 3.222 -2.405 1.00 90.94 99 GLY A C 1
ATOM 796 O O . GLY A 1 99 ? -15.032 3.211 -3.306 1.00 90.94 99 GLY A O 1
ATOM 797 N N . PHE A 1 100 ? -17.133 3.596 -2.616 1.00 94.38 100 PHE A N 1
ATOM 798 C CA . PHE A 1 100 ? -17.612 4.042 -3.928 1.00 94.38 100 PHE A CA 1
ATOM 799 C C . PHE A 1 100 ? -16.943 5.333 -4.401 1.00 94.38 100 PHE A C 1
ATOM 801 O O . PHE A 1 100 ? -16.636 5.448 -5.584 1.00 94.38 100 PHE A O 1
ATOM 808 N N . VAL A 1 101 ? -16.671 6.285 -3.504 1.00 90.31 101 VAL A N 1
ATOM 809 C CA . VAL A 1 101 ? -15.934 7.513 -3.850 1.00 90.31 101 VAL A CA 1
ATOM 810 C C . VAL A 1 101 ? -14.507 7.187 -4.289 1.00 90.31 101 VAL A C 1
ATOM 812 O O . VAL A 1 101 ? -14.058 7.697 -5.313 1.00 90.31 101 VAL A O 1
ATOM 815 N N . VAL A 1 102 ? -13.803 6.311 -3.566 1.00 89.69 102 VAL A N 1
ATOM 816 C CA . VAL A 1 102 ? -12.450 5.868 -3.947 1.00 89.69 102 VAL A CA 1
ATOM 817 C C . VAL A 1 102 ? -12.474 5.111 -5.273 1.00 89.69 102 VAL A C 1
ATOM 819 O O . VAL A 1 102 ? -11.641 5.372 -6.139 1.00 89.69 102 VAL A O 1
ATOM 822 N N . LEU A 1 103 ? -13.445 4.216 -5.463 1.00 88.06 103 LEU A N 1
ATOM 823 C CA . LEU A 1 103 ? -13.616 3.465 -6.703 1.00 88.06 103 LEU A CA 1
ATOM 824 C C . LEU A 1 103 ? -13.913 4.394 -7.886 1.00 88.06 103 LEU A C 1
ATOM 826 O O . LEU A 1 103 ? -13.296 4.262 -8.937 1.00 88.06 103 LEU A O 1
ATOM 830 N N . GLY A 1 104 ? -14.816 5.359 -7.706 1.00 88.12 104 GLY A N 1
ATOM 831 C CA . GLY A 1 104 ? -15.153 6.358 -8.715 1.00 88.12 104 GLY A CA 1
ATOM 832 C C . GLY A 1 104 ? -13.963 7.249 -9.057 1.00 88.12 104 GLY A C 1
ATOM 833 O O . GLY A 1 104 ? -13.688 7.470 -10.231 1.00 88.12 104 GLY A O 1
ATOM 834 N N . TYR A 1 105 ? -13.201 7.695 -8.055 1.00 87.00 105 TYR A N 1
ATOM 835 C CA . TYR A 1 105 ? -11.954 8.428 -8.273 1.00 87.00 105 TYR A CA 1
ATOM 836 C C . TYR A 1 105 ? -10.944 7.591 -9.066 1.00 87.00 105 TYR A C 1
ATOM 838 O O . TYR A 1 105 ? -10.366 8.079 -10.030 1.00 87.00 105 TYR A O 1
ATOM 846 N N . HIS A 1 106 ? -10.767 6.316 -8.716 1.00 82.50 106 HIS A N 1
ATOM 847 C CA . HIS A 1 106 ? -9.862 5.426 -9.438 1.00 82.50 106 HIS A CA 1
ATOM 848 C C . HIS A 1 106 ? -10.336 5.151 -10.872 1.00 82.50 106 HIS A C 1
ATOM 850 O O . HIS A 1 106 ? -9.515 5.041 -11.775 1.00 82.50 106 HIS A O 1
ATOM 856 N N . LEU A 1 107 ? -11.644 5.064 -11.107 1.00 82.56 107 LEU A N 1
ATOM 857 C CA . LEU A 1 107 ? -12.196 4.850 -12.442 1.00 82.56 107 LEU A CA 1
ATOM 858 C C . LEU A 1 107 ? -12.085 6.105 -13.324 1.00 82.56 107 LEU A C 1
ATOM 860 O O . LEU A 1 107 ? -11.777 5.994 -14.505 1.00 82.56 107 LEU A O 1
ATOM 864 N N . LEU A 1 108 ? -12.313 7.291 -12.753 1.00 78.81 108 LEU A N 1
ATOM 865 C CA . LEU A 1 108 ? -12.307 8.568 -13.475 1.00 78.81 108 LEU A CA 1
ATOM 866 C C . LEU A 1 108 ? -10.900 9.148 -13.667 1.00 78.81 108 LEU A C 1
ATOM 868 O O . LEU A 1 108 ? -10.630 9.748 -14.698 1.00 78.81 108 LEU A O 1
ATOM 872 N N . VAL A 1 109 ? -10.008 8.985 -12.686 1.00 72.25 109 VAL A N 1
ATOM 873 C CA . VAL A 1 109 ? -8.645 9.554 -12.699 1.00 72.25 109 VAL A CA 1
ATOM 874 C C . VAL A 1 109 ? -7.593 8.502 -13.058 1.00 72.25 109 VAL A C 1
ATOM 876 O O . VAL A 1 109 ? -6.559 8.829 -13.633 1.00 72.25 109 VAL A O 1
ATOM 879 N N . GLY A 1 110 ? -7.849 7.221 -12.777 1.00 60.31 110 GLY A N 1
ATOM 880 C CA . GLY A 1 110 ? -6.943 6.119 -13.128 1.00 60.31 110 GLY A CA 1
ATOM 881 C C . GLY A 1 110 ? -6.978 5.711 -14.606 1.00 60.31 110 GLY A C 1
ATOM 882 O O . GLY A 1 110 ? -6.201 4.848 -15.007 1.00 60.31 110 GLY A O 1
ATOM 883 N N . GLY A 1 111 ? -7.844 6.324 -15.422 1.00 56.78 111 GLY A N 1
ATOM 884 C CA . GLY A 1 111 ? -7.974 6.042 -16.856 1.00 56.78 111 GLY A CA 1
ATOM 885 C C . GLY A 1 111 ? -6.904 6.682 -17.752 1.00 56.78 111 GLY A C 1
ATOM 886 O O . GLY A 1 111 ? -6.779 6.295 -18.910 1.00 56.78 111 GLY A O 1
ATOM 887 N N . GLU A 1 112 ? -6.100 7.618 -17.242 1.00 56.12 112 GLU A N 1
ATOM 888 C CA . GLU A 1 112 ? -5.161 8.391 -18.074 1.00 56.12 112 GLU A CA 1
ATOM 889 C C . GLU A 1 112 ? -3.837 7.651 -18.385 1.00 56.12 112 GLU A C 1
ATOM 891 O O . GLU A 1 112 ? -2.997 8.170 -19.115 1.00 56.12 112 GLU A O 1
ATOM 896 N N . GLY A 1 113 ? -3.613 6.448 -17.834 1.00 54.16 113 GLY A N 1
ATOM 897 C CA . GLY A 1 113 ? -2.292 5.793 -17.844 1.00 54.16 113 GLY A CA 1
ATOM 898 C C . GLY A 1 113 ? -2.194 4.403 -18.479 1.00 54.16 113 GLY A C 1
ATOM 899 O O . GLY A 1 113 ? -1.089 3.880 -18.578 1.00 54.16 113 GLY A O 1
ATOM 900 N N . TYR A 1 114 ? -3.301 3.791 -18.907 1.00 51.22 114 TYR A N 1
ATOM 901 C CA . TYR A 1 114 ? -3.308 2.425 -19.463 1.00 51.22 114 TYR A CA 1
ATOM 902 C C . TYR A 1 114 ? -3.645 2.425 -20.960 1.00 51.22 114 TYR A C 1
ATOM 904 O O . TYR A 1 114 ? -4.490 1.685 -21.446 1.00 51.22 114 TYR A O 1
ATOM 912 N N . THR A 1 115 ? -3.002 3.314 -21.712 1.00 50.75 115 THR A N 1
ATOM 913 C CA . THR A 1 115 ? -3.150 3.436 -23.171 1.00 50.75 115 THR A CA 1
ATOM 914 C C . THR A 1 115 ? -2.129 2.603 -23.954 1.00 50.75 115 THR A C 1
ATOM 916 O O . THR A 1 115 ? -1.996 2.807 -25.156 1.00 50.75 115 THR A O 1
ATOM 919 N N . GLY A 1 116 ? -1.398 1.696 -23.293 1.00 54.84 116 GLY A N 1
ATOM 920 C CA . GLY A 1 116 ? -0.293 0.945 -23.903 1.00 54.84 116 GLY A CA 1
ATOM 921 C C . GLY A 1 116 ? -0.465 -0.571 -23.978 1.00 54.84 116 GLY A C 1
ATOM 922 O O . GLY A 1 116 ? 0.188 -1.194 -24.808 1.00 54.84 116 GLY A O 1
ATOM 923 N N . ASP A 1 117 ? -1.336 -1.175 -23.166 1.00 52.62 117 ASP A N 1
ATOM 924 C CA . ASP A 1 117 ? -1.560 -2.617 -23.256 1.00 52.62 117 ASP A CA 1
ATOM 925 C C . ASP A 1 117 ? -2.662 -2.896 -24.272 1.00 52.62 117 ASP A C 1
ATOM 927 O O . ASP A 1 117 ? -3.848 -2.634 -24.054 1.00 52.62 117 ASP A O 1
ATOM 931 N N . MET A 1 118 ? -2.221 -3.412 -25.416 1.00 55.84 118 MET A N 1
ATOM 932 C CA . MET A 1 118 ? -3.026 -3.893 -26.528 1.00 55.84 118 MET A CA 1
ATOM 933 C C . MET A 1 118 ? -3.972 -4.994 -26.032 1.00 55.84 118 MET A C 1
ATOM 935 O O . MET A 1 118 ? -3.656 -6.182 -26.052 1.00 55.84 118 MET A O 1
ATOM 939 N N . SER A 1 119 ? -5.126 -4.600 -25.495 1.00 58.38 119 SER A N 1
ATOM 940 C CA . SER A 1 119 ? -6.086 -5.563 -24.967 1.00 58.38 119 SER A CA 1
ATOM 941 C C . SER A 1 119 ? -6.785 -6.277 -26.119 1.00 58.38 119 SER A C 1
ATOM 943 O O . SER A 1 119 ? -7.316 -5.649 -27.035 1.00 58.38 119 SER A O 1
ATOM 945 N N . ALA A 1 120 ? -6.824 -7.607 -26.049 1.00 60.72 120 ALA A N 1
ATOM 946 C CA . ALA A 1 120 ? -7.367 -8.442 -27.115 1.00 60.72 120 ALA A CA 1
ATOM 947 C C . ALA A 1 120 ? -8.879 -8.287 -27.367 1.00 60.72 120 ALA A C 1
ATOM 949 O O . ALA A 1 120 ? -9.416 -8.837 -28.323 1.00 60.72 120 ALA A O 1
ATOM 950 N N . TYR A 1 121 ? -9.557 -7.537 -26.499 1.00 57.59 121 TYR A N 1
ATOM 951 C CA . TYR A 1 121 ? -10.997 -7.308 -26.530 1.00 57.59 121 TYR A CA 1
ATOM 952 C C . TYR A 1 121 ? -11.362 -5.846 -26.826 1.00 57.59 121 TYR A C 1
ATOM 954 O O . TYR A 1 121 ? -12.547 -5.517 -26.889 1.00 57.59 121 TYR A O 1
ATOM 962 N N . SER A 1 122 ? -10.378 -4.958 -27.028 1.00 62.91 122 SER A N 1
ATOM 963 C CA . SER A 1 122 ? -10.665 -3.604 -27.503 1.00 62.91 122 SER A CA 1
ATOM 964 C C . SER A 1 122 ? -10.975 -3.644 -28.997 1.00 62.91 122 SER A C 1
ATOM 966 O O . SER A 1 122 ? -10.079 -3.724 -29.833 1.00 62.91 122 SER A O 1
ATOM 968 N N . VAL A 1 123 ? -12.262 -3.543 -29.335 1.00 57.59 123 VAL A N 1
ATOM 969 C CA . VAL A 1 123 ? -12.760 -3.444 -30.723 1.00 57.59 123 VAL A CA 1
ATOM 970 C C . VAL A 1 123 ? -12.184 -2.218 -31.453 1.00 57.59 123 VAL A C 1
ATOM 972 O O . VAL A 1 123 ? -12.134 -2.183 -32.679 1.00 57.59 123 VAL A O 1
ATOM 975 N N . PHE A 1 124 ? -11.688 -1.230 -30.705 1.00 57.28 124 PHE A N 1
ATOM 976 C CA . PHE A 1 124 ? -11.035 -0.041 -31.235 1.00 57.28 124 PHE A CA 1
ATOM 977 C C . PHE A 1 124 ? -9.603 0.034 -30.714 1.00 57.28 124 PHE A C 1
ATOM 979 O O . PHE A 1 124 ? -9.304 0.744 -29.751 1.00 57.28 124 PHE A O 1
ATOM 986 N N . ASN A 1 125 ? -8.701 -0.717 -31.346 1.00 61.59 125 ASN A N 1
ATOM 987 C CA . ASN A 1 125 ? -7.278 -0.514 -31.120 1.00 61.59 125 ASN A CA 1
ATOM 988 C C . ASN A 1 125 ? -6.886 0.888 -31.620 1.00 61.59 125 ASN A C 1
ATOM 990 O O . ASN A 1 125 ? -7.096 1.221 -32.792 1.00 61.59 125 ASN A O 1
ATOM 994 N N . ARG A 1 126 ? -6.335 1.735 -30.743 1.00 57.25 126 ARG A N 1
ATOM 995 C CA . ARG A 1 126 ? -5.828 3.053 -31.147 1.00 57.25 126 ARG A CA 1
ATOM 996 C C . ARG A 1 126 ? -4.612 2.829 -32.046 1.00 57.25 126 ARG A C 1
ATOM 998 O O . ARG A 1 126 ? -3.591 2.357 -31.577 1.00 57.25 126 ARG A O 1
ATOM 1005 N N . GLY A 1 127 ? -4.736 3.166 -33.329 1.00 63.50 127 GLY A N 1
ATOM 1006 C CA . GLY A 1 127 ? -3.657 3.013 -34.313 1.00 63.50 127 GLY A CA 1
ATOM 1007 C C . GLY A 1 127 ? -3.792 1.813 -35.250 1.00 63.50 127 GLY A C 1
ATOM 1008 O O . GLY A 1 127 ? -2.923 1.638 -36.095 1.00 63.50 127 GLY A O 1
ATOM 1009 N N . ALA A 1 128 ? -4.871 1.018 -35.146 1.00 59.06 128 ALA A N 1
ATOM 1010 C CA . ALA A 1 128 ? -5.085 -0.173 -35.983 1.00 59.06 128 ALA A CA 1
ATOM 1011 C C . ALA A 1 128 ? -3.861 -1.110 -36.025 1.00 59.06 128 ALA A C 1
ATOM 1013 O O . ALA A 1 128 ? -3.612 -1.790 -37.020 1.00 59.06 128 ALA A O 1
ATOM 1014 N N . GLU A 1 129 ? -3.080 -1.136 -34.942 1.00 63.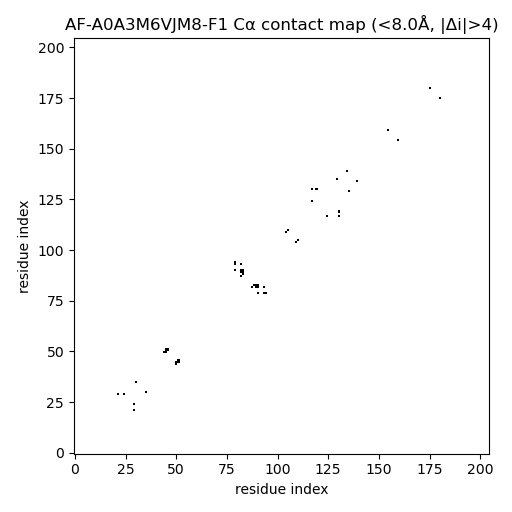19 129 GLU A N 1
ATOM 1015 C CA . GLU A 1 12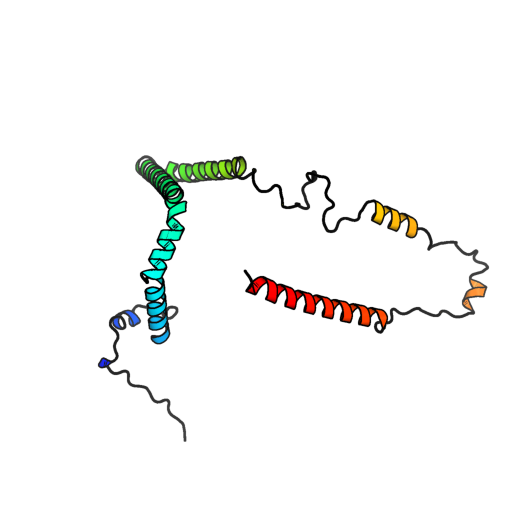9 ? -1.911 -1.995 -34.860 1.00 63.19 129 GLU A CA 1
ATOM 1016 C C . GLU A 1 129 ? -2.365 -3.456 -34.805 1.00 63.19 129 GLU A C 1
ATOM 1018 O O . GLU A 1 129 ? -3.360 -3.811 -34.160 1.00 63.19 129 GLU A O 1
ATOM 1023 N N . ARG A 1 130 ? -1.653 -4.310 -35.538 1.00 60.34 130 ARG A N 1
ATOM 1024 C CA . ARG A 1 130 ? -1.994 -5.723 -35.679 1.00 60.34 130 ARG A CA 1
ATOM 1025 C C . ARG A 1 130 ? -1.744 -6.435 -34.353 1.00 60.34 130 ARG A C 1
ATOM 1027 O O . ARG A 1 130 ? -0.627 -6.432 -33.845 1.00 60.34 130 ARG A O 1
ATOM 1034 N N . MET A 1 131 ? -2.783 -7.046 -33.792 1.00 64.56 131 MET A N 1
ATOM 1035 C CA . MET A 1 131 ? -2.654 -7.846 -32.577 1.00 64.56 131 MET A CA 1
ATOM 1036 C C . MET A 1 131 ? -1.765 -9.069 -32.832 1.00 64.56 131 MET A C 1
ATOM 1038 O O . MET A 1 131 ? -1.918 -9.766 -33.835 1.00 64.56 131 MET A O 1
ATOM 1042 N N . LEU A 1 132 ? -0.844 -9.344 -31.908 1.00 58.72 132 LEU A N 1
ATOM 1043 C CA . LEU A 1 132 ? -0.042 -10.567 -31.918 1.00 58.72 132 LEU A CA 1
ATOM 1044 C C . LEU A 1 132 ? -0.980 -11.784 -31.902 1.00 58.72 132 LEU A C 1
ATOM 1046 O O . LEU A 1 132 ? -1.746 -11.966 -30.959 1.00 58.72 132 LEU A O 1
ATOM 1050 N N . GLY A 1 133 ? -0.942 -12.583 -32.970 1.00 66.69 133 GLY A N 1
ATOM 1051 C CA . GLY A 1 133 ? -1.784 -13.771 -33.143 1.00 66.69 133 GLY A CA 1
ATOM 1052 C C . GLY A 1 133 ? -2.980 -13.612 -34.090 1.00 66.69 133 GLY A C 1
ATOM 1053 O O . GLY A 1 133 ? -3.623 -14.616 -34.383 1.00 66.69 133 GLY A O 1
ATOM 1054 N N . SER A 1 134 ? -3.275 -12.415 -34.623 1.00 69.38 134 SER A N 1
ATOM 1055 C CA . SER A 1 134 ? -4.261 -12.280 -35.707 1.00 69.38 134 SER A CA 1
ATOM 1056 C C . SER A 1 134 ? -3.625 -12.484 -37.092 1.00 69.38 134 SER A C 1
ATOM 1058 O O . SER A 1 134 ? -2.546 -11.956 -37.408 1.00 69.38 134 SER A O 1
ATOM 1060 N N . LEU A 1 135 ? -4.290 -13.264 -37.951 1.00 63.66 135 LEU A N 1
ATOM 1061 C CA . LEU A 1 135 ? -3.905 -13.400 -39.359 1.00 63.66 135 LEU A CA 1
ATOM 1062 C C . LEU A 1 135 ? -4.011 -12.028 -40.044 1.00 63.66 135 LEU A C 1
ATOM 1064 O O . LEU A 1 135 ? -4.997 -11.314 -39.871 1.00 63.66 135 LEU A O 1
ATOM 1068 N N . SER A 1 136 ? -2.974 -11.633 -40.787 1.00 72.19 136 SER A N 1
ATOM 1069 C CA . SER A 1 136 ? -3.031 -10.433 -41.633 1.00 72.19 136 SER A CA 1
ATOM 1070 C C . SER A 1 136 ? -4.010 -10.707 -42.754 1.00 72.19 136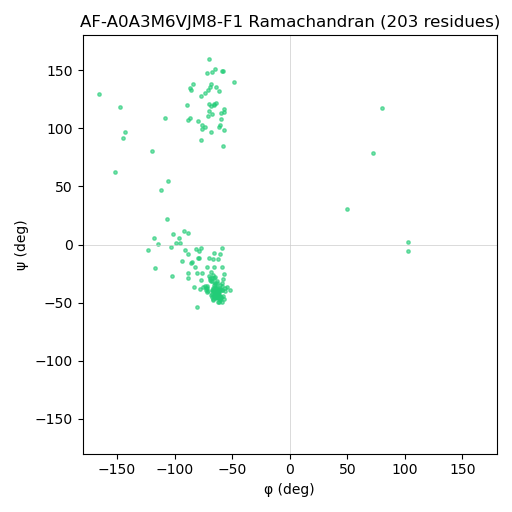 SER A C 1
ATOM 1072 O O . SER A 1 136 ? -4.096 -11.840 -43.222 1.00 72.19 136 SER A O 1
ATOM 1074 N N . ALA A 1 137 ? -4.692 -9.662 -43.215 1.00 74.62 137 ALA A N 1
ATOM 1075 C CA . ALA A 1 137 ? -5.512 -9.737 -44.413 1.00 74.62 137 ALA A CA 1
ATOM 1076 C C . ALA A 1 137 ? -4.726 -10.315 -45.604 1.00 74.62 137 ALA A C 1
ATOM 1078 O O . ALA A 1 137 ? -5.253 -11.163 -46.309 1.00 74.62 137 ALA A O 1
ATOM 1079 N N . GLU A 1 138 ? -3.449 -9.953 -45.760 1.00 76.69 138 GLU A N 1
ATOM 1080 C CA . GLU A 1 138 ? -2.580 -10.493 -46.817 1.00 76.69 138 GLU A CA 1
ATOM 1081 C C . GLU A 1 138 ? -2.290 -11.984 -46.615 1.00 76.69 138 GLU A C 1
ATOM 1083 O O . GLU A 1 138 ? -2.280 -12.753 -47.568 1.00 76.69 138 GLU A O 1
ATOM 1088 N N . GLN A 1 139 ? -2.082 -12.413 -45.366 1.00 74.31 139 GLN A N 1
ATOM 1089 C CA . GLN A 1 139 ? -1.809 -13.814 -45.039 1.00 74.31 139 GLN A CA 1
ATOM 1090 C C . GLN A 1 139 ? -3.060 -14.680 -45.230 1.00 74.31 139 GLN A C 1
ATOM 1092 O O . GLN A 1 139 ? -2.970 -15.772 -45.778 1.00 74.31 139 GLN A O 1
ATOM 1097 N N . PHE A 1 140 ? -4.224 -14.155 -44.850 1.00 78.06 140 PHE A N 1
ATOM 1098 C CA . PHE A 1 140 ? -5.526 -14.772 -45.080 1.00 78.06 140 PHE A CA 1
ATOM 1099 C C 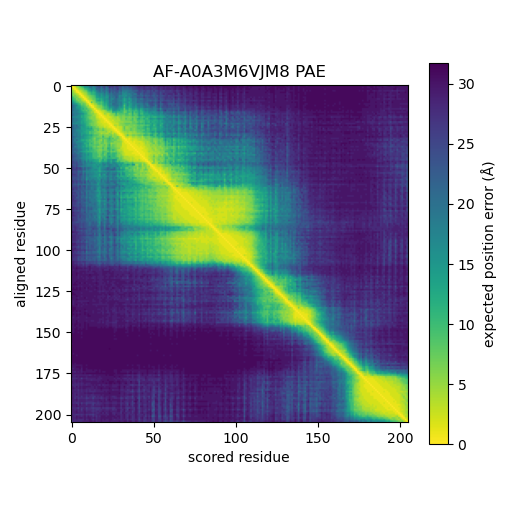. PHE A 1 140 ? -5.873 -14.847 -46.573 1.00 78.06 140 PHE A C 1
ATOM 1101 O O . PHE A 1 140 ? -6.320 -15.887 -47.049 1.00 78.06 140 PHE A O 1
ATOM 1108 N N . GLU A 1 141 ? -5.633 -13.778 -47.336 1.00 77.56 141 GLU A N 1
ATOM 1109 C CA . GLU A 1 141 ? -5.834 -13.770 -48.788 1.00 77.56 141 GLU A CA 1
ATOM 1110 C C . GLU A 1 141 ? -4.900 -14.767 -49.479 1.00 77.56 141 GLU A C 1
ATOM 1112 O O . GLU A 1 141 ? -5.329 -15.502 -50.369 1.00 77.56 141 GLU A O 1
ATOM 1117 N N . ASN A 1 142 ? -3.644 -14.845 -49.035 1.00 80.06 142 ASN A N 1
ATOM 1118 C CA . ASN A 1 142 ? -2.684 -15.807 -49.550 1.00 80.06 142 ASN A CA 1
ATOM 1119 C C . ASN A 1 142 ? -3.131 -17.246 -49.258 1.00 80.06 142 ASN A C 1
ATOM 1121 O O . ASN A 1 142 ? -3.109 -18.082 -50.156 1.00 80.06 142 ASN A O 1
ATOM 1125 N N . GLU A 1 143 ? -3.610 -17.528 -48.047 1.00 77.62 143 GLU A N 1
ATOM 1126 C CA . GLU A 1 143 ? -4.118 -18.849 -47.675 1.00 77.62 143 GLU A CA 1
ATOM 1127 C C . GLU A 1 143 ? -5.379 -19.225 -48.470 1.00 77.62 143 GLU A C 1
ATOM 1129 O O . GLU A 1 143 ? -5.460 -20.331 -48.993 1.00 77.62 143 GLU A O 1
ATOM 1134 N N . ILE A 1 144 ? -6.321 -18.299 -48.683 1.00 76.50 144 ILE A N 1
ATOM 1135 C CA . ILE A 1 144 ? -7.492 -18.541 -49.546 1.00 76.50 144 ILE A CA 1
ATOM 1136 C C . ILE A 1 144 ? -7.078 -18.803 -50.995 1.00 76.50 144 ILE A C 1
ATOM 1138 O O . ILE A 1 144 ? -7.610 -19.713 -51.631 1.00 76.50 144 ILE A O 1
ATOM 1142 N N . ARG A 1 145 ? -6.141 -18.014 -51.528 1.00 73.06 145 ARG A N 1
ATOM 1143 C CA . ARG A 1 145 ? -5.706 -18.125 -52.924 1.00 73.06 145 ARG A CA 1
ATOM 1144 C C . ARG A 1 145 ? -4.951 -19.430 -53.191 1.00 73.06 145 ARG A C 1
ATOM 1146 O O . ARG A 1 145 ? -5.053 -19.954 -54.294 1.00 73.06 145 ARG A O 1
ATOM 1153 N N . HIS A 1 146 ? -4.240 -19.961 -52.196 1.00 65.75 146 HIS A N 1
ATOM 1154 C CA . HIS A 1 146 ? -3.484 -21.213 -52.311 1.00 65.75 146 HIS A CA 1
ATOM 1155 C C . HIS A 1 146 ? -4.270 -22.450 -51.844 1.00 65.75 146 HIS A C 1
ATOM 1157 O O . HIS A 1 146 ? -3.893 -23.563 -52.188 1.00 65.75 146 HIS A O 1
ATOM 1163 N N . ARG A 1 147 ? -5.397 -22.288 -51.134 1.00 59.78 147 ARG A N 1
ATOM 1164 C CA . ARG A 1 147 ? -6.278 -23.400 -50.726 1.00 59.78 147 ARG A CA 1
ATOM 1165 C C . ARG A 1 147 ? -7.195 -23.912 -51.846 1.00 59.78 147 ARG A C 1
ATOM 1167 O O . ARG A 1 147 ? -7.897 -24.896 -51.652 1.00 59.78 147 ARG A O 1
ATOM 1174 N N . GLN A 1 148 ? -7.213 -23.276 -53.017 1.00 57.44 148 GLN A N 1
ATOM 1175 C CA . GLN A 1 148 ? -8.024 -23.723 -54.156 1.00 57.44 148 GLN A CA 1
ATOM 1176 C C . GLN A 1 148 ? -7.198 -24.376 -55.268 1.00 57.44 148 GLN A C 1
ATOM 1178 O O . GLN A 1 148 ? -7.322 -23.960 -56.411 1.00 57.44 148 GLN A O 1
ATOM 1183 N N . VAL A 1 149 ? -6.395 -25.403 -54.968 1.00 55.91 149 VAL A N 1
ATOM 1184 C CA . VAL A 1 149 ? -6.006 -26.412 -55.976 1.00 55.91 149 VAL A CA 1
ATOM 1185 C C . VAL A 1 149 ? -5.719 -27.763 -55.300 1.00 55.91 149 VAL A C 1
ATOM 1187 O O . VAL A 1 149 ? -4.597 -28.237 -55.339 1.00 55.91 149 VAL A O 1
ATOM 1190 N N . GLU A 1 150 ? -6.706 -28.386 -54.655 1.00 56.34 150 GLU A N 1
ATOM 1191 C CA . GLU A 1 150 ? -6.743 -29.852 -54.510 1.00 56.34 150 GLU A CA 1
ATOM 1192 C C . GLU A 1 150 ? -8.144 -30.293 -54.050 1.00 56.34 150 GLU A C 1
ATOM 1194 O O . GLU A 1 150 ? -8.666 -29.746 -53.083 1.00 56.34 150 GLU A O 1
ATOM 1199 N N . HIS A 1 151 ? -8.724 -31.271 -54.766 1.00 46.84 151 HIS A N 1
ATOM 1200 C CA . HIS A 1 151 ? -10.089 -31.846 -54.677 1.00 46.84 151 HIS A CA 1
ATOM 1201 C C . HIS A 1 151 ? -11.225 -31.042 -55.354 1.00 46.84 151 HIS A C 1
ATOM 1203 O O . HIS A 1 151 ? -11.534 -29.928 -54.952 1.00 46.84 151 HIS A O 1
ATOM 1209 N N . GLU A 1 152 ? -11.952 -31.527 -56.369 1.00 46.88 152 GLU A N 1
ATOM 1210 C CA . GLU A 1 152 ? -12.021 -32.839 -57.034 1.00 46.88 152 GLU A CA 1
ATOM 1211 C C . GLU A 1 152 ? -12.359 -32.641 -58.526 1.00 46.88 152 GLU A C 1
ATOM 1213 O O . GLU A 1 152 ? -13.460 -32.200 -58.866 1.00 46.88 152 GLU A O 1
ATOM 1218 N N . ASP A 1 153 ? -11.466 -33.049 -59.427 1.00 42.91 153 ASP A N 1
ATOM 1219 C CA . ASP A 1 153 ? -11.904 -33.555 -60.726 1.00 42.91 153 ASP A CA 1
ATOM 1220 C C . ASP A 1 153 ? -12.437 -34.967 -60.483 1.00 42.91 153 ASP A C 1
ATOM 1222 O O . ASP A 1 153 ? -11.671 -35.918 -60.339 1.00 42.91 153 ASP A O 1
ATOM 1226 N N . ILE A 1 154 ? -13.760 -35.103 -60.388 1.00 48.09 154 ILE A N 1
ATOM 1227 C CA . ILE A 1 154 ? -14.437 -36.401 -60.307 1.00 48.09 154 ILE A CA 1
ATOM 1228 C C . ILE A 1 154 ? -14.036 -37.219 -61.549 1.00 48.09 154 ILE A C 1
ATOM 1230 O O . ILE A 1 154 ? -14.424 -36.851 -62.668 1.00 48.09 154 ILE A O 1
ATOM 1234 N N . PRO A 1 155 ? -13.306 -38.342 -61.418 1.00 44.72 155 PRO A N 1
ATOM 1235 C CA . PRO A 1 155 ? -12.998 -39.177 -62.564 1.00 44.72 155 PRO A CA 1
ATOM 1236 C C . PRO A 1 155 ? -14.281 -39.875 -63.009 1.00 44.72 155 PRO A C 1
ATOM 1238 O O . PRO A 1 155 ? -15.007 -40.452 -62.194 1.00 44.72 155 PRO A O 1
ATOM 1241 N N . ARG A 1 156 ? -14.567 -39.863 -64.319 1.00 49.22 156 ARG A N 1
ATOM 1242 C CA . ARG A 1 156 ? -15.615 -40.720 -64.891 1.00 49.22 156 ARG A CA 1
ATOM 1243 C C . ARG A 1 156 ? -15.427 -42.157 -64.378 1.00 49.22 156 ARG A C 1
ATOM 1245 O O . ARG A 1 156 ? -14.292 -42.641 -64.373 1.00 49.22 156 ARG A O 1
ATOM 1252 N N . PRO A 1 157 ? -16.516 -42.870 -64.040 1.00 47.97 157 PRO A N 1
ATOM 1253 C CA . PRO A 1 157 ? -16.466 -44.202 -63.422 1.00 47.97 157 PRO A CA 1
ATOM 1254 C C . PRO A 1 157 ? -15.759 -45.279 -64.268 1.00 47.97 157 PRO A C 1
ATOM 1256 O O . PRO A 1 157 ? -15.501 -46.373 -63.782 1.00 47.97 157 PRO A O 1
ATOM 1259 N N . GLU A 1 158 ? -15.406 -44.976 -65.516 1.00 52.38 158 GLU A N 1
ATOM 1260 C CA . GLU A 1 158 ? -14.697 -45.876 -66.427 1.00 52.38 158 GLU A CA 1
ATOM 1261 C C . GLU A 1 158 ? -13.176 -45.923 -66.167 1.00 52.38 158 GLU A C 1
ATOM 1263 O O . GLU A 1 158 ? -12.542 -46.931 -66.467 1.00 52.38 158 GLU A O 1
ATOM 1268 N N . ALA A 1 159 ? -12.583 -44.881 -65.566 1.00 48.94 159 ALA A N 1
ATOM 1269 C CA . ALA A 1 159 ? -11.136 -44.809 -65.313 1.00 48.94 159 ALA A CA 1
ATOM 1270 C C . ALA A 1 159 ? -10.709 -45.429 -63.966 1.00 48.94 159 ALA A C 1
ATOM 1272 O O . ALA A 1 159 ? -9.579 -45.897 -63.827 1.00 48.94 159 ALA A O 1
ATOM 1273 N N . LEU A 1 160 ? -1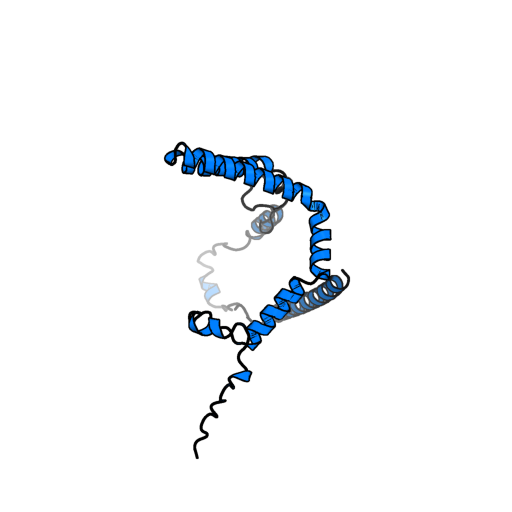1.618 -45.489 -62.986 1.00 47.12 160 LEU A N 1
ATOM 1274 C CA . LEU A 1 160 ? -11.346 -46.035 -61.647 1.00 47.12 160 LEU A CA 1
ATOM 1275 C C . LEU A 1 160 ? -11.111 -47.554 -61.641 1.00 47.12 160 LEU A C 1
ATOM 1277 O O . LEU A 1 160 ? -10.428 -48.062 -60.758 1.00 47.12 160 LEU A O 1
ATOM 1281 N N . LEU A 1 161 ? -11.616 -48.279 -62.643 1.00 48.47 161 LEU A N 1
ATOM 1282 C CA . LEU A 1 161 ? -11.362 -49.717 -62.788 1.00 48.47 161 LEU A CA 1
ATOM 1283 C C . LEU A 1 161 ? -9.961 -50.031 -63.330 1.00 48.47 161 LEU A C 1
ATOM 1285 O O . LEU A 1 161 ? -9.451 -51.115 -63.073 1.00 48.47 161 LEU A O 1
ATOM 1289 N N . ALA A 1 162 ? -9.335 -49.099 -64.053 1.00 49.62 162 ALA A N 1
ATOM 1290 C CA . ALA A 1 162 ? -7.999 -49.297 -64.616 1.00 49.62 162 ALA A CA 1
ATOM 1291 C C . ALA A 1 162 ? -6.879 -48.891 -63.642 1.00 49.62 162 ALA A C 1
ATOM 1293 O O . ALA A 1 162 ? -5.792 -49.456 -63.689 1.00 49.62 162 ALA A O 1
ATOM 1294 N N . ALA A 1 163 ? -7.142 -47.930 -62.750 1.00 44.72 163 ALA A N 1
ATOM 1295 C CA . ALA A 1 163 ? -6.149 -47.423 -61.800 1.00 44.72 163 ALA A CA 1
ATOM 1296 C C . ALA A 1 163 ? -6.049 -48.246 -60.500 1.00 44.72 163 ALA A C 1
ATOM 1298 O O . ALA A 1 163 ? -5.053 -48.138 -59.792 1.00 44.72 163 ALA A O 1
ATOM 1299 N N . TYR A 1 164 ? -7.033 -49.102 -60.198 1.00 46.88 164 TYR A N 1
ATOM 1300 C CA . TYR A 1 164 ? -6.969 -49.998 -59.033 1.00 46.88 164 TYR A CA 1
ATOM 1301 C C . TYR A 1 164 ? -5.872 -51.077 -59.157 1.00 46.88 164 TYR A C 1
ATOM 1303 O O . TYR A 1 164 ? -5.528 -51.717 -58.169 1.00 46.88 164 TYR A O 1
ATOM 1311 N N . ASP A 1 165 ? -5.294 -51.264 -60.349 1.00 42.56 165 ASP A N 1
ATOM 1312 C CA . ASP A 1 165 ? -4.310 -52.320 -60.626 1.00 42.56 165 ASP A CA 1
ATOM 1313 C C . ASP A 1 165 ? -2.839 -51.859 -60.527 1.00 42.56 165 ASP A C 1
ATOM 1315 O O . ASP A 1 165 ? -1.928 -52.625 -60.829 1.00 42.56 165 ASP A O 1
ATOM 1319 N N . LEU A 1 166 ? -2.556 -50.617 -60.104 1.00 48.12 166 LEU A N 1
ATOM 1320 C CA . LEU A 1 166 ? -1.176 -50.111 -60.035 1.00 48.12 166 LEU A CA 1
ATOM 1321 C C . LEU A 1 166 ? -0.934 -49.158 -58.852 1.00 48.12 166 LEU A C 1
ATOM 1323 O O . LEU A 1 166 ? -1.057 -47.945 -58.967 1.00 48.12 166 LEU A O 1
ATOM 1327 N N . GLY A 1 167 ? -0.501 -49.747 -57.731 1.00 45.12 167 GLY A N 1
ATOM 1328 C CA . GLY A 1 167 ? 0.475 -49.149 -56.809 1.00 45.12 167 GLY A CA 1
ATOM 1329 C C . GLY A 1 167 ? 0.007 -47.972 -55.952 1.00 45.12 167 GLY A C 1
ATOM 1330 O O . GLY A 1 167 ? 0.400 -46.837 -56.193 1.00 45.12 167 GLY A O 1
ATOM 1331 N N . VAL A 1 168 ? -0.730 -48.261 -54.879 1.00 39.50 168 VAL A N 1
ATOM 1332 C CA . VAL A 1 168 ? -0.875 -47.345 -53.737 1.00 39.50 168 VAL A CA 1
ATOM 1333 C C . VAL A 1 168 ? 0.462 -47.302 -52.990 1.00 39.50 168 VAL A C 1
ATOM 1335 O O . VAL A 1 168 ? 0.854 -48.304 -52.391 1.00 39.50 168 VAL A O 1
ATOM 1338 N N . HIS A 1 169 ? 1.165 -46.170 -53.043 1.00 41.28 169 HIS A N 1
ATOM 1339 C CA . HIS A 1 169 ? 2.241 -45.849 -52.107 1.00 41.28 169 HIS A CA 1
ATOM 1340 C C . HIS A 1 169 ? 1.729 -44.744 -51.178 1.00 41.28 169 HIS A C 1
ATOM 1342 O O . HIS A 1 169 ? 1.472 -43.625 -51.609 1.00 41.28 169 HIS A O 1
ATOM 1348 N N . ASP A 1 170 ? 1.500 -45.145 -49.934 1.00 42.75 170 ASP A N 1
ATOM 1349 C CA . ASP A 1 170 ? 1.126 -44.338 -48.773 1.00 42.75 170 ASP A CA 1
ATOM 1350 C C . ASP A 1 170 ? 2.339 -43.455 -48.410 1.00 42.75 170 ASP A C 1
ATOM 1352 O O . ASP A 1 170 ? 3.422 -44.001 -48.173 1.00 42.75 170 ASP A O 1
ATOM 1356 N N . GLU A 1 171 ? 2.215 -42.124 -48.437 1.00 48.19 171 GLU A N 1
ATOM 1357 C CA . GLU A 1 171 ? 3.234 -41.229 -47.867 1.00 48.19 171 GLU A CA 1
ATOM 1358 C C . GLU A 1 171 ? 2.927 -41.057 -46.377 1.00 48.19 171 GLU A C 1
ATOM 1360 O O . GLU A 1 171 ? 1.916 -40.481 -45.977 1.00 48.19 171 GLU A O 1
ATOM 1365 N N . VAL A 1 172 ? 3.793 -41.667 -45.576 1.00 49.59 172 VAL A N 1
ATOM 1366 C CA . VAL A 1 172 ? 3.794 -41.684 -44.117 1.00 49.59 172 VAL A CA 1
ATOM 1367 C C . VAL A 1 172 ? 4.538 -40.435 -43.635 1.00 49.59 172 VAL A C 1
ATOM 1369 O O . VAL A 1 172 ? 5.614 -40.140 -44.144 1.00 49.59 172 VAL A O 1
ATOM 1372 N N . ASP A 1 173 ? 3.967 -39.707 -42.669 1.00 54.94 173 ASP A N 1
ATOM 1373 C CA . ASP A 1 173 ? 4.672 -38.685 -41.879 1.00 54.94 173 ASP A CA 1
ATOM 1374 C C . ASP A 1 173 ? 5.883 -39.342 -41.186 1.00 54.94 173 ASP A C 1
ATOM 1376 O O . ASP A 1 173 ? 5.738 -40.010 -40.156 1.00 54.94 173 ASP A O 1
ATOM 1380 N N . ASP A 1 174 ? 7.076 -39.190 -41.759 1.00 55.53 174 ASP A N 1
ATOM 1381 C CA . ASP A 1 174 ? 8.308 -39.742 -41.204 1.00 55.53 174 ASP A CA 1
ATOM 1382 C C . ASP A 1 174 ? 8.820 -38.826 -40.069 1.00 55.53 174 ASP A C 1
ATOM 1384 O O . ASP A 1 174 ? 9.377 -37.753 -40.291 1.00 55.53 174 ASP A O 1
ATOM 1388 N N . GLU A 1 175 ? 8.675 -39.266 -38.810 1.00 58.94 175 GLU A N 1
ATOM 1389 C CA . GLU A 1 175 ? 9.201 -38.601 -37.594 1.00 58.94 175 GLU A CA 1
ATOM 1390 C C . GLU A 1 175 ? 10.743 -38.402 -37.589 1.00 58.94 175 GLU A C 1
ATOM 1392 O O . GLU A 1 175 ? 11.286 -37.787 -36.667 1.00 58.94 175 GLU A O 1
ATOM 1397 N N . ASP A 1 176 ? 11.445 -38.880 -38.622 1.00 62.28 176 ASP A N 1
ATOM 1398 C CA . ASP A 1 176 ? 12.902 -38.860 -38.800 1.00 62.28 176 ASP A CA 1
ATOM 1399 C C . ASP A 1 176 ? 13.381 -37.840 -39.859 1.00 62.28 176 ASP A C 1
ATOM 1401 O O . ASP A 1 176 ? 14.489 -37.965 -40.391 1.00 62.28 176 ASP A O 1
ATOM 1405 N N . ASP A 1 177 ? 12.584 -36.810 -40.167 1.00 72.12 177 ASP A N 1
ATOM 1406 C CA . ASP A 1 177 ? 12.980 -35.765 -41.115 1.00 72.12 177 ASP A CA 1
ATOM 1407 C C . ASP A 1 177 ? 14.262 -35.027 -40.655 1.00 72.12 177 ASP A C 1
ATOM 1409 O O . ASP A 1 177 ? 14.254 -34.285 -39.658 1.00 72.12 177 ASP A O 1
ATOM 1413 N N . PRO A 1 178 ? 15.391 -35.163 -41.385 1.00 76.88 178 PRO A N 1
ATOM 1414 C CA . PRO A 1 178 ? 16.684 -34.617 -40.964 1.00 76.88 178 PRO A CA 1
ATOM 1415 C C . PRO A 1 178 ? 16.677 -33.085 -40.915 1.00 76.88 178 PRO A C 1
ATOM 1417 O O . PRO A 1 178 ? 17.380 -32.473 -40.103 1.00 76.88 178 PRO A O 1
ATOM 1420 N N . ASP A 1 179 ? 15.842 -32.464 -41.744 1.00 76.12 179 ASP A N 1
ATOM 1421 C CA . ASP A 1 179 ? 15.707 -31.016 -41.842 1.00 76.12 179 ASP A CA 1
ATOM 1422 C C . ASP A 1 179 ? 14.988 -30.431 -40.614 1.00 76.12 179 ASP A C 1
ATOM 1424 O O . ASP A 1 179 ? 15.366 -29.362 -40.118 1.00 76.12 179 ASP A O 1
ATOM 1428 N N . LEU A 1 180 ? 14.0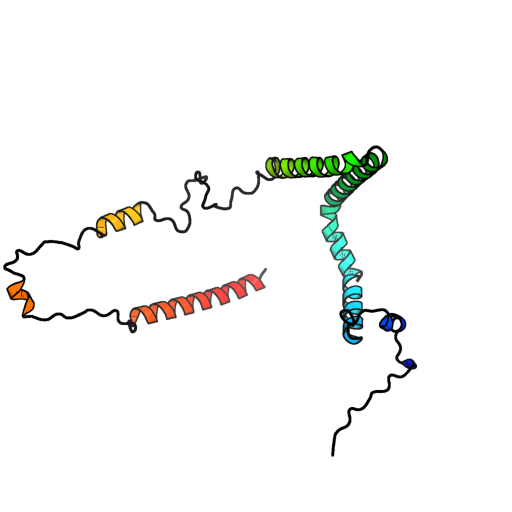10 -31.156 -40.055 1.00 75.81 180 LEU A N 1
ATOM 1429 C CA . LEU A 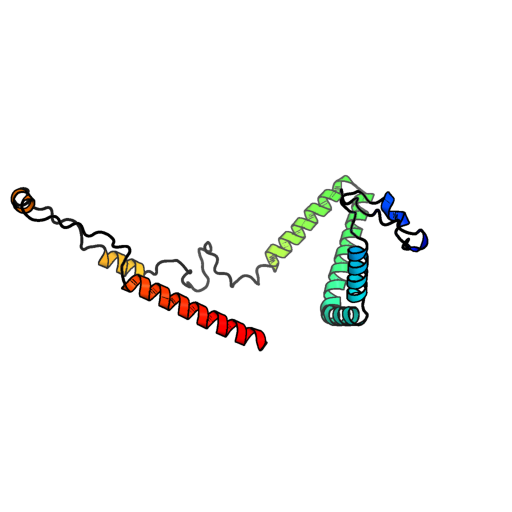1 180 ? 13.275 -30.748 -38.855 1.00 75.81 180 LEU A CA 1
ATOM 1430 C C . LEU A 1 180 ? 14.181 -30.783 -37.614 1.00 75.81 180 LEU A C 1
ATOM 1432 O O . LEU A 1 180 ? 14.201 -29.844 -36.810 1.00 75.81 180 LEU A O 1
ATOM 1436 N N . ILE A 1 181 ? 14.984 -31.844 -37.489 1.00 79.81 181 ILE A N 1
ATOM 1437 C CA . ILE A 1 181 ? 15.953 -32.011 -36.398 1.00 79.81 181 ILE A CA 1
ATOM 1438 C C . ILE A 1 181 ? 17.021 -30.912 -36.469 1.00 79.81 181 ILE A C 1
ATOM 1440 O O . ILE A 1 181 ? 17.344 -30.283 -35.455 1.00 79.81 181 ILE A O 1
ATOM 1444 N N . MET A 1 182 ? 17.521 -30.610 -37.670 1.00 86.06 182 MET A N 1
ATOM 1445 C CA . MET A 1 182 ? 18.503 -29.546 -37.882 1.00 86.06 182 MET A CA 1
ATOM 1446 C C . MET A 1 182 ? 17.951 -28.161 -37.501 1.00 86.06 182 MET A C 1
ATOM 1448 O O . MET A 1 182 ? 18.654 -27.367 -36.866 1.00 86.06 182 MET A O 1
ATOM 1452 N N . ALA A 1 183 ? 16.690 -27.870 -37.832 1.00 85.38 183 ALA A N 1
ATOM 1453 C CA . ALA A 1 183 ? 16.042 -26.610 -37.471 1.00 85.38 183 ALA A CA 1
ATOM 1454 C C . ALA A 1 183 ? 15.888 -26.445 -35.945 1.00 85.38 183 ALA A C 1
ATOM 1456 O O . ALA A 1 183 ? 16.158 -25.368 -35.398 1.00 85.38 183 ALA A O 1
ATOM 1457 N N . LEU A 1 184 ? 15.516 -27.521 -35.243 1.00 82.88 184 LEU A N 1
ATOM 1458 C CA . LEU A 1 184 ? 15.400 -27.540 -33.782 1.00 82.88 184 LEU A CA 1
ATOM 1459 C C . LEU A 1 184 ? 16.743 -27.286 -33.089 1.00 82.88 184 LEU A C 1
ATOM 1461 O O . LEU A 1 184 ? 16.816 -26.473 -32.161 1.00 82.88 184 LEU A O 1
ATOM 1465 N N . GLU A 1 185 ? 17.820 -27.928 -33.549 1.00 91.50 185 GLU A N 1
ATOM 1466 C CA . GLU A 1 185 ? 19.157 -27.708 -32.991 1.00 91.50 185 GLU A CA 1
ATOM 1467 C C . GLU A 1 185 ? 19.636 -26.264 -33.181 1.00 91.50 185 GLU A C 1
ATOM 1469 O O . GLU A 1 185 ? 20.229 -25.674 -32.267 1.00 91.50 185 GLU A O 1
ATOM 1474 N N . LEU A 1 186 ? 19.355 -25.673 -34.344 1.00 92.88 186 LEU A N 1
ATOM 1475 C CA . LEU A 1 186 ? 19.747 -24.303 -34.665 1.00 92.88 186 LEU A CA 1
ATOM 1476 C C . LEU A 1 186 ? 19.028 -23.293 -33.757 1.00 92.88 186 LEU A C 1
ATOM 1478 O O . LEU A 1 186 ? 19.680 -22.425 -33.169 1.00 92.88 186 LEU A O 1
ATOM 1482 N N . SER A 1 187 ? 17.723 -23.479 -33.538 1.00 88.69 187 SER A N 1
ATOM 1483 C CA . SER A 1 187 ? 16.929 -22.653 -32.621 1.00 88.69 187 SER A CA 1
ATOM 1484 C C . SER A 1 187 ? 17.427 -22.745 -31.168 1.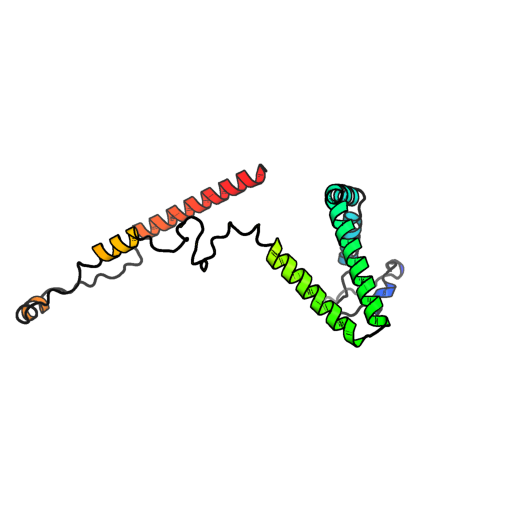00 88.69 187 SER A C 1
ATOM 1486 O O . SER A 1 187 ? 17.599 -21.732 -30.482 1.00 88.69 187 SER A O 1
ATOM 1488 N N . LEU A 1 188 ? 17.775 -23.950 -30.703 1.00 92.62 188 LEU A N 1
ATOM 1489 C CA . LEU A 1 188 ? 18.331 -24.174 -29.363 1.00 92.62 188 LEU A CA 1
ATOM 1490 C C . LEU A 1 188 ? 19.678 -23.465 -29.161 1.00 92.62 188 LEU A C 1
ATOM 1492 O O . LEU A 1 188 ? 19.960 -22.920 -28.084 1.00 92.62 188 LEU A O 1
ATOM 1496 N N . GLN A 1 189 ? 20.529 -23.462 -30.191 1.00 93.69 189 GLN A N 1
ATOM 1497 C CA . GLN A 1 189 ? 21.802 -22.747 -30.153 1.00 93.69 189 GLN A CA 1
ATOM 1498 C C . GLN A 1 189 ? 21.609 -21.232 -30.105 1.00 93.69 189 GLN A C 1
ATOM 1500 O O . GLN A 1 189 ? 22.349 -20.552 -29.384 1.00 93.69 189 GLN A O 1
ATOM 1505 N N . GLU A 1 190 ? 20.634 -20.711 -30.841 1.00 89.38 190 GLU A N 1
ATOM 1506 C CA . GLU A 1 190 ? 20.321 -19.287 -30.890 1.00 89.38 190 GLU A CA 1
ATOM 1507 C C . GLU A 1 190 ? 19.794 -18.791 -29.537 1.00 89.38 190 GLU A C 1
ATOM 1509 O O . GLU A 1 190 ? 20.393 -17.891 -28.941 1.00 89.38 190 GLU A O 1
ATOM 1514 N N . MET A 1 191 ? 18.836 -19.507 -28.938 1.00 89.94 191 MET A N 1
ATOM 1515 C CA . MET A 1 191 ? 18.327 -19.223 -27.589 1.00 89.94 191 MET A CA 1
ATOM 1516 C C . MET A 1 191 ? 19.451 -19.207 -26.534 1.00 89.94 191 MET A C 1
ATOM 1518 O O . MET A 1 191 ? 19.513 -18.346 -25.650 1.00 89.94 191 MET A O 1
ATOM 1522 N N . LYS A 1 192 ? 20.412 -20.136 -26.632 1.00 92.38 192 LYS A N 1
ATOM 1523 C CA . LYS A 1 192 ? 21.561 -20.196 -25.712 1.00 92.38 192 LYS A CA 1
ATOM 1524 C C . LYS A 1 192 ? 22.534 -19.026 -25.898 1.00 92.38 192 LYS A C 1
ATOM 1526 O O . LYS A 1 192 ? 23.226 -18.645 -24.945 1.00 92.38 192 LYS A O 1
ATOM 1531 N N . ARG A 1 193 ? 22.640 -18.463 -27.107 1.00 88.81 193 ARG A N 1
ATOM 1532 C CA . ARG A 1 193 ? 23.442 -17.255 -27.374 1.00 88.81 193 ARG A CA 1
ATOM 1533 C C . ARG A 1 193 ? 22.768 -16.020 -26.786 1.00 88.81 193 ARG A C 1
ATOM 1535 O O . ARG A 1 193 ? 23.462 -15.216 -26.161 1.00 88.81 193 ARG A O 1
ATOM 1542 N N . GLU A 1 194 ? 21.451 -15.917 -26.908 1.00 88.19 194 GLU A N 1
ATOM 1543 C CA . GLU A 1 194 ? 20.665 -14.813 -26.355 1.00 88.19 194 GLU A CA 1
ATOM 1544 C C . GLU A 1 194 ? 20.707 -14.773 -24.820 1.00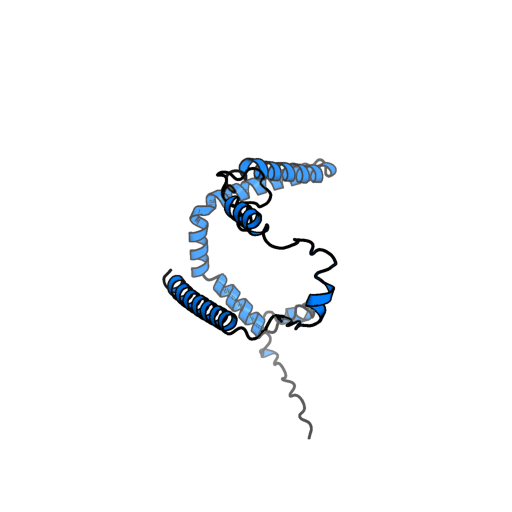 88.19 194 GLU A C 1
ATOM 1546 O O . GLU A 1 194 ? 21.001 -13.722 -24.249 1.00 88.19 194 GLU A O 1
ATOM 1551 N N . ASP A 1 195 ? 20.564 -15.914 -24.127 1.00 88.44 195 ASP A N 1
ATOM 1552 C CA . ASP A 1 195 ? 20.677 -15.966 -22.654 1.00 88.44 195 ASP A CA 1
ATOM 1553 C C . ASP A 1 195 ? 22.053 -15.466 -22.171 1.00 88.44 195 ASP A C 1
ATOM 1555 O O . ASP A 1 195 ? 22.180 -14.709 -21.202 1.00 88.44 195 ASP A O 1
ATOM 1559 N N . ARG A 1 196 ? 23.125 -15.813 -22.898 1.00 87.50 196 ARG A N 1
ATOM 1560 C CA . ARG A 1 196 ? 24.478 -15.316 -22.596 1.00 87.50 196 ARG A CA 1
ATOM 1561 C C . ARG A 1 196 ? 24.606 -13.811 -22.809 1.00 87.50 196 ARG A C 1
ATOM 1563 O O . ARG A 1 196 ? 25.325 -13.164 -22.042 1.00 87.50 196 ARG A O 1
ATOM 1570 N N . GLN A 1 197 ? 23.958 -13.254 -23.831 1.00 84.12 197 GLN A N 1
ATOM 1571 C CA . GLN A 1 197 ? 23.943 -11.809 -24.053 1.00 84.12 197 GLN A CA 1
ATOM 1572 C C . GLN A 1 197 ? 23.157 -11.093 -22.949 1.00 84.12 197 GLN A C 1
ATOM 1574 O O . GLN A 1 197 ? 23.689 -10.153 -22.356 1.00 84.12 197 GLN A O 1
ATOM 1579 N N . ASN A 1 198 ? 21.983 -11.602 -22.571 1.00 82.81 198 ASN A N 1
ATOM 1580 C CA . ASN A 1 198 ? 21.160 -11.046 -21.494 1.00 82.81 198 ASN A CA 1
ATOM 1581 C C . ASN A 1 198 ? 21.876 -11.044 -20.136 1.00 82.81 198 ASN A C 1
ATOM 1583 O O . ASN A 1 198 ? 21.815 -10.063 -19.393 1.00 82.81 198 ASN A O 1
ATOM 1587 N N . ARG A 1 199 ? 22.651 -12.085 -19.813 1.00 80.62 199 ARG A N 1
ATOM 1588 C CA . ARG A 1 199 ? 23.474 -12.107 -18.585 1.00 80.62 199 ARG A CA 1
ATOM 1589 C C . ARG A 1 199 ? 24.617 -11.090 -18.596 1.00 80.62 199 ARG A C 1
ATOM 1591 O O . ARG A 1 199 ? 25.050 -10.628 -17.542 1.00 80.62 199 ARG A O 1
ATOM 1598 N N . ARG A 1 200 ? 25.141 -10.737 -19.775 1.00 79.25 200 ARG A N 1
ATOM 1599 C CA . ARG A 1 200 ? 26.201 -9.723 -19.910 1.00 79.25 200 ARG A CA 1
ATOM 1600 C C . ARG A 1 200 ? 25.645 -8.306 -19.810 1.00 79.25 200 ARG A C 1
ATOM 1602 O O . ARG A 1 200 ? 26.296 -7.455 -19.210 1.00 79.25 200 ARG A O 1
ATOM 1609 N N . THR A 1 201 ? 24.463 -8.054 -20.367 1.00 75.62 201 THR A N 1
ATOM 1610 C CA . THR A 1 201 ? 23.814 -6.735 -20.322 1.00 75.62 201 THR A CA 1
ATOM 1611 C C . THR A 1 201 ? 23.254 -6.421 -18.934 1.00 75.62 201 THR A C 1
ATOM 1613 O O . THR A 1 201 ? 23.382 -5.288 -18.478 1.00 75.62 201 THR A O 1
ATOM 1616 N N . THR A 1 202 ? 22.736 -7.422 -18.216 1.00 68.44 202 THR A N 1
ATOM 1617 C CA . THR A 1 202 ? 22.227 -7.271 -16.838 1.00 68.44 202 THR A CA 1
ATOM 1618 C C . THR A 1 202 ? 23.314 -7.025 -15.790 1.00 68.44 202 THR A C 1
ATOM 1620 O O . THR A 1 202 ? 23.041 -6.366 -14.799 1.00 68.44 202 THR A O 1
ATOM 1623 N N . ARG A 1 203 ? 24.559 -7.478 -16.004 1.00 59.97 203 ARG A N 1
ATOM 1624 C CA . ARG A 1 203 ? 25.694 -7.206 -15.093 1.00 59.97 203 ARG A CA 1
ATOM 1625 C C . ARG A 1 203 ? 26.313 -5.807 -15.271 1.00 59.97 203 ARG A C 1
ATOM 1627 O O . ARG A 1 203 ? 27.164 -5.415 -14.479 1.00 59.97 203 ARG A O 1
ATOM 1634 N N . ARG A 1 204 ? 25.959 -5.087 -16.343 1.00 54.03 204 ARG A N 1
ATOM 1635 C CA . ARG A 1 204 ? 26.535 -3.775 -16.700 1.00 54.03 204 ARG A CA 1
ATOM 1636 C C . ARG A 1 204 ? 25.609 -2.591 -16.369 1.00 54.03 204 ARG A C 1
ATOM 1638 O O . ARG A 1 204 ? 26.005 -1.454 -16.607 1.00 54.03 204 ARG A O 1
ATOM 1645 N N . LYS A 1 205 ? 24.409 -2.860 -15.851 1.00 45.22 205 LYS A N 1
ATOM 1646 C CA . LYS A 1 205 ? 23.499 -1.885 -15.232 1.00 45.22 205 LYS A CA 1
ATOM 1647 C C . LYS A 1 205 ? 23.560 -2.037 -13.719 1.00 45.22 205 LYS A C 1
ATOM 1649 O O . LYS A 1 205 ? 23.408 -0.997 -13.051 1.00 45.22 205 LYS A O 1
#

Secondary structure (DSSP, 8-state):
-----------GGG--TTGGGGGGS-GGG---HHHHHHHHHHHHHHTSHHHHHHHHHHHTTTHHHHHHHHHHHHHHHHHHHHHHHH-HHHHHHHHHHHHHHHHHHHHHHGGGS--SS--TT-SS-TT-PPPTTPPPHHHHHHHHHHSSSSS-----TTTHHHHTTS--------TT-HHHHHHHHHHHHHHHHHHHHHHHHHTT-

pLDDT: mean 72.71, std 15.91, range [39.5, 95.19]

Organism: NCBI:txid542832

Solvent-accessible surface area (backbone atoms only — not comparable to full-atom values): 13040 Å² total; per-residue (Å²): 136,84,84,74,82,79,78,77,80,79,54,85,88,69,64,54,100,65,54,84,51,56,85,79,48,56,80,93,70,66,70,53,70,68,60,50,53,50,49,51,50,51,49,52,56,61,67,26,70,69,48,47,51,52,50,52,60,67,38,60,82,47,46,64,59,50,50,51,52,50,51,52,51,50,51,51,51,51,51,47,52,52,38,39,70,76,42,56,83,52,31,58,53,52,53,54,53,51,49,51,52,52,50,48,48,47,60,71,64,57,61,84,75,70,88,77,72,85,54,96,80,53,91,73,53,88,82,73,67,82,58,93,89,63,79,47,70,67,58,50,50,50,50,57,67,66,64,74,79,75,90,77,86,79,73,62,82,78,55,60,71,67,56,76,80,64,81,91,78,84,87,71,90,63,94,76,48,67,67,61,56,51,52,53,54,52,52,54,52,49,55,57,51,50,55,56,49,52,58,55,57,64,75,75,110

Mean predicted aligned error: 22.06 Å

InterPro domains:
  IPR003903 Ubiquitin interacting motif [PS50330] (175-194)
  IPR019387 SAYSvFN domain [PF10260] (74-144)
  IPR039159 SAYSvFN domain-containing protein 1 [PTHR13527] (11-149)

Sequence (205 aa):
MANAPRMRRVRAADQGPLDWLVPFIPPVLRVNRETRAEICRKVTNLLSKETMEGIVLALRPHWRSLAIFLLGTAIWMKGLVYIHYNDTEFAVAYVILSGFVVLGYHLLVGGEGYTGDMSAYSVFNRGAERMLGSLSAEQFENEIRHRQVEHEDIPRPEALLAAYDLGVHDEVDDEDDPDLIMALELSLQEMKREDRQNRRTTRRK